Protein AF-A0A8D8SVA6-F1 (afdb_monomer_lite)

pLDDT: mean 70.05, std 22.86, range [4.13, 93.88]

Secondary structure (DSSP, 8-state):
--------SS-EEEEE-SEEEESSS-EEEEEEEEEEESSS-EEEEEEEEEEE-SS-EEESSEEEEEE-SS-EEESSEEEEEESSS-EEESSEEEEEE-SS-EEES-EEEEEE-SS-EEES-EEEEEESSS-EEES-EEEEEESSS-EEES-EEEEESSS----------SSS---S----S-SS-SS-S------S--

Radius of gyration: 21.92 Å; chains: 1; bounding box: 54×27×82 Å

Structure (mmCIF, N/CA/C/O backbone):
data_AF-A0A8D8SVA6-F1
#
_entry.id   AF-A0A8D8SVA6-F1
#
loop_
_atom_site.group_PDB
_atom_site.id
_atom_site.type_symbol
_atom_site.label_atom_id
_atom_site.label_alt_id
_atom_site.label_comp_id
_atom_site.label_asym_id
_atom_site.label_entity_id
_atom_site.label_seq_id
_atom_site.pdbx_PDB_ins_code
_atom_site.Cartn_x
_atom_site.Cartn_y
_atom_site.Cartn_z
_atom_site.occupancy
_atom_site.B_iso_or_equiv
_atom_site.auth_seq_id
_atom_site.auth_comp_id
_atom_site.auth_asym_id
_atom_site.auth_atom_id
_atom_site.pdbx_PDB_model_num
ATOM 1 N N . THR A 1 1 ? -1.094 -0.696 37.484 1.00 13.20 1 THR A N 1
ATOM 2 C CA . THR A 1 1 ? -2.027 -0.909 36.358 1.00 13.20 1 THR A CA 1
ATOM 3 C C . THR A 1 1 ? -1.579 -2.155 35.609 1.00 13.20 1 THR A C 1
ATOM 5 O O . THR A 1 1 ? -0.445 -2.199 35.165 1.00 13.20 1 THR A O 1
ATOM 8 N N . THR A 1 2 ? -2.376 -3.219 35.497 1.00 12.17 2 THR A N 1
ATOM 9 C CA . THR A 1 2 ? -3.741 -3.431 36.023 1.00 12.17 2 THR A CA 1
ATOM 10 C C . THR A 1 2 ? -4.446 -4.558 35.252 1.00 12.17 2 THR A C 1
ATOM 12 O O . THR A 1 2 ? -3.791 -5.503 34.823 1.00 12.17 2 THR A O 1
ATOM 15 N N . HIS A 1 3 ? -5.773 -4.484 35.107 1.00 33.44 3 HIS A N 1
ATOM 16 C CA . HIS A 1 3 ? -6.610 -5.582 34.597 1.00 33.44 3 HIS A CA 1
ATOM 17 C C . HIS A 1 3 ? -6.177 -6.081 33.191 1.00 33.44 3 HIS A C 1
ATOM 19 O O . HIS A 1 3 ? -6.166 -5.277 32.256 1.00 33.44 3 HIS A O 1
ATOM 25 N N . PRO A 1 4 ? -5.816 -7.373 33.011 1.00 37.88 4 PRO A N 1
ATOM 26 C CA . PRO A 1 4 ? -5.117 -7.832 31.801 1.00 37.88 4 PRO A CA 1
ATOM 27 C C . PRO A 1 4 ? -6.030 -8.287 30.649 1.00 37.88 4 PRO A C 1
ATOM 29 O O . PRO A 1 4 ? -5.615 -8.201 29.498 1.00 37.88 4 PRO A O 1
ATOM 32 N N . GLN A 1 5 ? -7.240 -8.780 30.955 1.00 36.41 5 GLN A N 1
ATOM 33 C CA . GLN A 1 5 ? -8.329 -9.165 30.035 1.00 36.41 5 GLN A CA 1
ATOM 34 C C . GLN A 1 5 ? -7.921 -9.764 28.667 1.00 36.41 5 GLN A C 1
ATOM 36 O O . GLN A 1 5 ? -7.686 -9.049 27.689 1.00 36.41 5 GLN A O 1
ATOM 41 N N . LEU A 1 6 ? -7.990 -11.099 28.552 1.00 39.19 6 LEU A N 1
ATOM 42 C CA . LEU A 1 6 ? -7.745 -11.887 27.327 1.00 39.19 6 LEU A CA 1
ATOM 43 C C . LEU A 1 6 ? -8.838 -11.724 26.241 1.00 39.19 6 LEU A C 1
ATOM 45 O O . LEU A 1 6 ? -9.365 -12.685 25.693 1.00 39.19 6 LEU A O 1
ATOM 49 N N . HIS A 1 7 ? -9.160 -10.484 25.873 1.00 43.62 7 HIS A N 1
ATOM 50 C CA . HIS A 1 7 ? -10.108 -10.135 24.810 1.00 43.62 7 HIS A CA 1
ATOM 51 C C . HIS A 1 7 ? -9.391 -10.150 23.446 1.00 43.62 7 HIS A C 1
ATOM 53 O O . HIS A 1 7 ? -9.196 -9.105 22.807 1.00 43.62 7 HIS A O 1
ATOM 59 N N . SER A 1 8 ? -8.924 -11.335 23.042 1.00 49.16 8 SER A N 1
ATOM 60 C CA . SER A 1 8 ? -8.090 -11.569 21.852 1.00 49.16 8 SER A CA 1
ATOM 61 C C . SER A 1 8 ? -8.880 -11.851 20.567 1.00 49.16 8 SER A C 1
ATOM 63 O O . SER A 1 8 ? -8.345 -11.621 19.483 1.00 49.16 8 SER A O 1
ATOM 65 N N . GLN A 1 9 ? -10.143 -12.277 20.676 1.00 49.31 9 GLN A N 1
ATOM 66 C CA . GLN A 1 9 ? -11.008 -12.623 19.542 1.00 49.31 9 GLN A CA 1
ATOM 67 C C . GLN A 1 9 ? -12.060 -11.533 19.290 1.00 49.31 9 GLN A C 1
ATOM 69 O O . GLN A 1 9 ? -13.109 -11.500 19.924 1.00 49.31 9 GLN A O 1
ATOM 74 N N . GLY A 1 10 ? -11.768 -10.606 18.373 1.00 65.69 10 GLY A N 1
ATOM 75 C CA . GLY A 1 10 ? -12.727 -9.582 17.948 1.00 65.69 10 GLY A CA 1
ATOM 76 C C . GLY A 1 10 ? -12.100 -8.418 17.179 1.00 65.69 10 GLY A C 1
ATOM 77 O O . GLY A 1 10 ? -10.965 -8.012 17.442 1.00 65.69 10 GLY A O 1
ATOM 78 N N . THR A 1 11 ? -12.856 -7.855 16.234 1.00 80.75 11 THR A N 1
ATOM 79 C CA . THR A 1 11 ? -12.465 -6.642 15.501 1.00 80.75 11 THR A CA 1
ATOM 80 C C . THR A 1 11 ? -12.701 -5.409 16.367 1.00 80.75 11 THR A C 1
ATOM 82 O O . THR A 1 11 ? -13.828 -5.160 16.784 1.00 80.75 11 THR A O 1
ATOM 85 N N . ARG A 1 12 ? -11.661 -4.599 16.608 1.00 84.94 12 ARG A N 1
ATOM 86 C CA . ARG A 1 12 ? -11.805 -3.312 17.321 1.00 84.94 12 ARG A CA 1
ATOM 87 C C . ARG A 1 12 ? -11.773 -2.134 16.345 1.00 84.94 12 ARG A C 1
ATOM 89 O O . ARG A 1 12 ? -10.861 -2.042 15.519 1.00 84.94 12 ARG A O 1
ATOM 96 N N . VAL A 1 13 ? -12.752 -1.238 16.450 1.00 87.44 13 VAL A N 1
ATOM 97 C CA . VAL A 1 13 ? -12.910 -0.047 15.597 1.00 87.44 13 VAL A CA 1
ATOM 98 C C . VAL A 1 13 ? -12.603 1.212 16.408 1.00 87.44 13 VAL A C 1
ATOM 100 O O . VAL A 1 13 ? -13.033 1.331 17.552 1.00 87.44 13 VAL A O 1
ATOM 103 N N . TYR A 1 14 ? -11.859 2.152 15.822 1.00 87.69 14 TYR A N 1
ATOM 104 C CA . TYR A 1 14 ? -11.389 3.361 16.497 1.00 87.69 14 TYR A CA 1
ATOM 105 C C . TYR A 1 14 ? -11.524 4.613 15.615 1.00 87.69 14 TYR A C 1
ATOM 107 O O . TYR A 1 14 ? -10.877 4.732 14.572 1.00 87.69 14 TYR A O 1
ATOM 115 N N . THR A 1 15 ? -12.307 5.599 16.056 1.00 87.75 15 THR A N 1
ATOM 116 C CA . THR A 1 15 ? -12.537 6.836 15.286 1.00 87.75 15 THR A CA 1
ATOM 117 C C . THR A 1 15 ? -11.319 7.768 15.288 1.00 87.75 15 THR A C 1
ATOM 119 O O . THR A 1 15 ? -10.914 8.260 14.232 1.00 87.75 15 THR A O 1
ATOM 122 N N . ARG A 1 16 ? -10.709 8.006 16.457 1.00 88.56 16 ARG A N 1
ATOM 123 C CA . ARG A 1 16 ? -9.569 8.923 16.628 1.00 88.56 16 ARG A CA 1
ATOM 124 C C . ARG A 1 16 ? -8.664 8.454 17.770 1.00 88.56 16 ARG A C 1
ATOM 126 O O . ARG A 1 16 ? -9.112 8.399 18.908 1.00 88.56 16 ARG A O 1
ATOM 133 N N . LEU A 1 17 ? -7.396 8.167 17.484 1.00 84.50 17 LEU A N 1
ATOM 134 C CA . LEU A 1 17 ? -6.336 7.992 18.490 1.00 84.50 17 LEU A CA 1
ATOM 135 C C . LEU A 1 17 ? -5.085 8.786 18.083 1.00 84.50 17 LEU A C 1
ATOM 137 O O . LEU A 1 17 ? -4.914 9.126 16.913 1.00 84.50 17 LEU A O 1
ATOM 141 N N . THR A 1 18 ? -4.178 9.035 19.029 1.00 86.06 18 THR A N 1
ATOM 142 C CA . THR A 1 18 ? -2.842 9.587 18.728 1.00 86.06 18 THR A CA 1
ATOM 143 C C . THR A 1 18 ? -1.813 8.466 18.561 1.00 86.06 18 THR A C 1
ATOM 145 O O . THR A 1 18 ? -1.106 8.429 17.558 1.00 86.06 18 THR A O 1
ATOM 148 N N . HIS A 1 19 ? -1.780 7.504 19.487 1.00 83.50 19 HIS A N 1
ATOM 149 C CA . HIS A 1 19 ? -0.829 6.386 19.508 1.00 83.50 19 HIS A CA 1
ATOM 150 C C . HIS A 1 19 ? -1.569 5.052 19.661 1.00 83.50 19 HIS A C 1
ATOM 152 O O . HIS A 1 19 ? -2.583 4.995 20.351 1.00 83.50 19 HIS A O 1
ATOM 158 N N . SER A 1 20 ? -1.071 3.970 19.057 1.00 82.19 20 SER A N 1
ATOM 159 C CA . SER A 1 20 ? -1.605 2.622 19.296 1.00 82.19 20 SER A CA 1
ATOM 160 C C . SER A 1 20 ? -0.510 1.553 19.252 1.00 82.19 20 SER A C 1
ATOM 162 O O . SER A 1 20 ? 0.231 1.446 18.272 1.00 82.19 20 SER A O 1
ATOM 164 N N . TYR A 1 21 ? -0.459 0.741 20.311 1.00 82.75 21 TYR A N 1
ATOM 165 C CA . TYR A 1 21 ? 0.489 -0.354 20.522 1.00 82.75 21 TYR A CA 1
ATOM 166 C C . TYR A 1 21 ? -0.294 -1.658 20.704 1.00 82.75 21 TYR A C 1
ATOM 168 O O . TYR A 1 21 ? -1.156 -1.740 21.575 1.00 82.75 21 TYR A O 1
ATOM 176 N N . HIS A 1 22 ? -0.035 -2.671 19.871 1.00 70.00 22 HIS A N 1
ATOM 177 C CA . HIS A 1 22 ? -0.731 -3.967 19.939 1.00 70.00 22 HIS A CA 1
ATOM 178 C C . HIS A 1 22 ? 0.078 -5.079 19.268 1.00 70.00 22 HIS A C 1
ATOM 180 O O . HIS A 1 22 ? 0.553 -4.898 18.146 1.00 70.00 22 HIS A O 1
ATOM 186 N N . SER A 1 23 ? 0.121 -6.256 19.894 1.00 64.38 23 SER A N 1
ATOM 187 C CA . SER A 1 23 ? 0.714 -7.471 19.329 1.00 64.38 23 SER A CA 1
ATOM 188 C C . SER A 1 23 ? -0.151 -8.086 18.218 1.00 64.38 23 SER A C 1
ATOM 190 O O . SER A 1 23 ? 0.269 -8.111 17.066 1.00 64.38 23 SER A O 1
ATOM 192 N N . GLN A 1 24 ? -1.369 -8.531 18.548 1.00 72.62 24 GLN A N 1
ATOM 193 C CA . GLN A 1 24 ? -2.218 -9.395 17.709 1.00 72.62 24 GLN A CA 1
ATOM 194 C C . GLN A 1 24 ? -3.639 -8.847 17.477 1.00 72.62 24 GLN A C 1
ATOM 196 O O . GLN A 1 24 ? -4.087 -7.953 18.199 1.00 72.62 24 GLN A O 1
ATOM 201 N N . GLY A 1 25 ? -4.360 -9.398 16.491 1.00 78.69 25 GLY A N 1
ATOM 202 C CA . GLY A 1 25 ? -5.806 -9.195 16.262 1.00 78.69 25 GLY A CA 1
ATOM 203 C C . GLY A 1 25 ? -6.200 -8.122 15.230 1.00 78.69 25 GLY A C 1
ATOM 204 O O . GLY A 1 25 ? -5.398 -7.252 14.875 1.00 78.69 25 GLY A O 1
ATOM 205 N N . THR A 1 26 ? -7.454 -8.179 14.768 1.00 87.38 26 THR A N 1
ATOM 206 C CA . THR A 1 26 ? -8.008 -7.351 13.674 1.00 87.38 26 THR A CA 1
ATOM 207 C C . THR A 1 26 ? -8.471 -5.970 14.146 1.00 87.38 26 THR A C 1
ATOM 209 O O . THR A 1 26 ? -9.165 -5.863 15.159 1.00 87.38 26 THR A O 1
ATOM 212 N N . ARG A 1 27 ? -8.097 -4.886 13.442 1.00 87.38 27 ARG A N 1
ATOM 213 C CA . ARG A 1 27 ? -8.484 -3.504 13.821 1.00 87.38 27 ARG A CA 1
ATOM 214 C C . ARG A 1 27 ? -8.738 -2.560 12.649 1.00 87.38 27 ARG A C 1
ATOM 216 O O . ARG A 1 27 ? -8.079 -2.656 11.614 1.00 87.38 27 ARG A O 1
ATOM 223 N N . VAL A 1 28 ? -9.626 -1.592 12.868 1.00 89.19 28 VAL A N 1
ATOM 224 C CA . VAL A 1 28 ? -9.967 -0.513 11.927 1.00 89.19 28 VAL A CA 1
ATOM 225 C C . VAL A 1 28 ? -9.769 0.844 12.607 1.00 89.19 28 VAL A C 1
ATOM 227 O O . VAL A 1 28 ? -10.246 1.044 13.723 1.00 89.19 28 VAL A O 1
ATOM 230 N N . TYR A 1 29 ? -9.092 1.783 11.943 1.00 89.44 29 TYR A N 1
ATOM 231 C CA . TYR A 1 29 ? -8.848 3.137 12.456 1.00 89.44 29 TYR A CA 1
ATOM 232 C C . TYR A 1 29 ? -9.222 4.211 11.425 1.00 89.44 29 TYR A C 1
ATOM 234 O O . TYR A 1 29 ? -8.650 4.261 10.331 1.00 89.44 29 TYR A O 1
ATOM 242 N N . THR A 1 30 ? -10.112 5.138 11.784 1.00 89.75 30 THR A N 1
ATOM 243 C CA . THR A 1 30 ? -10.491 6.255 10.897 1.00 89.75 30 THR A CA 1
ATOM 244 C C . THR A 1 30 ? -9.423 7.354 10.887 1.00 89.75 30 THR A C 1
ATOM 246 O O . THR A 1 30 ? -9.032 7.832 9.817 1.00 89.75 30 THR A O 1
ATOM 249 N N . ARG A 1 31 ? -8.884 7.723 12.057 1.00 87.06 31 ARG A N 1
ATOM 250 C CA . ARG A 1 31 ? -7.699 8.584 12.190 1.00 87.06 31 ARG A CA 1
ATOM 251 C C . ARG A 1 31 ? -6.787 8.089 13.316 1.00 87.06 31 ARG A C 1
ATOM 253 O O . ARG A 1 31 ? -7.225 7.946 14.454 1.00 87.06 31 ARG A O 1
ATOM 260 N N . LEU A 1 32 ? -5.508 7.912 13.003 1.00 85.69 32 LEU A N 1
ATOM 261 C CA . LEU A 1 32 ? -4.438 7.653 13.968 1.00 85.69 32 LEU A CA 1
ATOM 262 C C . LEU A 1 32 ? -3.198 8.493 13.602 1.00 85.69 32 LEU A C 1
ATOM 264 O O . LEU A 1 32 ? -3.015 8.801 12.427 1.00 85.69 32 LEU A O 1
ATOM 268 N N . THR A 1 33 ? -2.343 8.875 14.556 1.00 85.88 33 THR A N 1
ATOM 269 C CA . THR A 1 33 ? -1.059 9.538 14.231 1.00 85.88 33 THR A CA 1
ATOM 270 C C . THR A 1 33 ? 0.061 8.506 14.098 1.00 85.88 33 THR A C 1
ATOM 272 O O . THR A 1 33 ? 0.665 8.391 13.032 1.00 85.88 33 THR A O 1
ATOM 275 N N . HIS A 1 34 ? 0.276 7.699 15.139 1.00 83.94 34 HIS A N 1
ATOM 276 C CA . HIS A 1 34 ? 1.374 6.736 15.256 1.00 83.94 34 HIS A CA 1
ATOM 277 C C . HIS A 1 34 ? 0.870 5.317 15.540 1.00 83.94 34 HIS A C 1
ATOM 279 O O . HIS A 1 34 ? -0.048 5.121 16.339 1.00 83.94 34 HIS A O 1
ATOM 285 N N . SER A 1 35 ? 1.511 4.309 14.946 1.00 83.81 35 SER A N 1
ATOM 286 C CA . SER A 1 35 ? 1.162 2.900 15.164 1.00 83.81 35 SER A CA 1
ATOM 287 C C . SER A 1 35 ? 2.384 1.983 15.220 1.00 83.81 35 SER A C 1
ATOM 289 O O . SER A 1 35 ? 3.239 2.012 14.332 1.00 83.81 35 SER A O 1
ATOM 291 N N . TYR A 1 36 ? 2.419 1.128 16.243 1.00 83.62 36 TYR A N 1
ATOM 292 C CA . TYR A 1 36 ? 3.501 0.182 16.515 1.00 83.62 36 TYR A CA 1
ATOM 293 C C . TYR A 1 36 ? 2.904 -1.205 16.767 1.00 83.62 36 TYR A C 1
ATOM 295 O O . TYR A 1 36 ? 2.224 -1.445 17.770 1.00 83.62 36 TYR A O 1
ATOM 303 N N . HIS A 1 37 ? 3.094 -2.121 15.816 1.00 74.94 37 HIS A N 1
ATOM 304 C CA . HIS A 1 37 ? 2.382 -3.402 15.802 1.00 74.94 37 HIS A CA 1
ATOM 305 C C . HIS A 1 37 ? 3.218 -4.527 15.200 1.00 74.94 37 HIS A C 1
ATOM 307 O O . HIS A 1 37 ? 3.722 -4.381 14.085 1.00 74.94 37 HIS A O 1
ATOM 313 N N . SER A 1 38 ? 3.279 -5.680 15.868 1.00 63.97 38 SER A N 1
ATOM 314 C CA . SER A 1 38 ? 3.976 -6.850 15.330 1.00 63.97 38 SER A CA 1
ATOM 315 C C . SER A 1 38 ? 3.140 -7.599 14.288 1.00 63.97 38 SER A C 1
ATOM 317 O O . SER A 1 38 ? 3.566 -7.688 13.142 1.00 63.97 38 SER A O 1
ATOM 319 N N . GLN A 1 39 ? 1.945 -8.086 14.638 1.00 74.12 39 GLN A N 1
ATOM 320 C CA . GLN A 1 39 ? 1.201 -9.087 13.853 1.00 74.12 39 GLN A CA 1
ATOM 321 C C . GLN A 1 39 ? -0.288 -8.744 13.653 1.00 74.12 39 GLN A C 1
ATOM 323 O O . GLN A 1 39 ? -0.834 -7.877 14.336 1.00 74.12 39 GLN A O 1
ATOM 328 N N . GLY A 1 40 ? -0.961 -9.405 12.703 1.00 80.94 40 GLY A N 1
ATOM 329 C CA . GLY A 1 40 ? -2.419 -9.316 12.480 1.00 80.94 40 GLY A CA 1
ATOM 330 C C . GLY A 1 40 ? -2.914 -8.231 11.503 1.00 80.94 40 GLY A C 1
ATOM 331 O O . GLY A 1 40 ? -2.179 -7.313 11.126 1.00 80.94 40 GLY A O 1
ATOM 332 N N . THR A 1 41 ? -4.184 -8.346 11.099 1.00 87.75 41 THR A N 1
ATOM 333 C CA . THR A 1 41 ? -4.819 -7.570 10.012 1.00 87.75 41 THR A CA 1
ATOM 334 C C . THR A 1 41 ? -5.270 -6.172 10.445 1.00 87.75 41 THR A C 1
ATOM 336 O O . THR A 1 41 ? -5.939 -6.033 11.469 1.00 87.75 41 THR A O 1
ATOM 339 N N . ARG A 1 42 ? -4.945 -5.110 9.688 1.00 88.31 42 ARG A N 1
ATOM 340 C CA . ARG A 1 42 ? -5.382 -3.733 10.031 1.00 88.31 42 ARG A CA 1
ATOM 341 C C . ARG A 1 42 ? -5.775 -2.865 8.837 1.00 88.31 42 ARG A C 1
ATOM 343 O O . ARG A 1 42 ? -5.127 -2.911 7.792 1.00 88.31 42 ARG A O 1
ATOM 350 N N . VAL A 1 43 ? -6.790 -2.026 9.038 1.00 90.56 43 VAL A N 1
ATOM 351 C CA . VAL A 1 43 ? -7.298 -1.048 8.063 1.00 90.56 43 VAL A CA 1
ATOM 352 C C . VAL A 1 43 ? -7.184 0.368 8.632 1.00 90.56 43 VAL A C 1
ATOM 354 O O . VAL A 1 43 ? -7.572 0.611 9.775 1.00 90.56 43 VAL A O 1
ATOM 357 N N . TYR A 1 44 ? -6.677 1.308 7.832 1.00 91.50 44 TYR A N 1
ATOM 358 C CA . TYR A 1 44 ? -6.501 2.712 8.213 1.00 91.50 44 TYR A CA 1
ATOM 359 C C . TYR A 1 44 ? -7.042 3.664 7.139 1.00 91.50 44 TYR A C 1
ATOM 361 O O . TYR A 1 44 ? -6.568 3.666 5.998 1.00 91.50 44 TYR A O 1
ATOM 369 N N . THR A 1 45 ? -7.971 4.548 7.502 1.00 92.62 45 THR A N 1
ATOM 370 C CA . THR A 1 45 ? -8.459 5.595 6.584 1.00 92.62 45 THR A CA 1
ATOM 371 C C . THR A 1 45 ? -7.475 6.767 6.517 1.00 92.62 45 THR A C 1
ATOM 373 O O . THR A 1 45 ? -7.159 7.257 5.429 1.00 92.62 45 THR A O 1
ATOM 376 N N . ARG A 1 46 ? -6.928 7.194 7.664 1.00 90.31 46 ARG A N 1
ATOM 377 C CA . ARG A 1 46 ? -5.821 8.160 7.753 1.00 90.31 46 ARG A CA 1
ATOM 378 C C . ARG A 1 46 ? -4.840 7.770 8.855 1.00 90.31 46 ARG A C 1
ATOM 380 O O . ARG A 1 46 ? -5.247 7.573 10.000 1.00 90.31 46 ARG A O 1
ATOM 387 N N . LEU A 1 47 ? -3.557 7.732 8.512 1.00 89.94 47 LEU A N 1
ATOM 388 C CA . LEU A 1 47 ? -2.451 7.518 9.442 1.00 89.94 47 LEU A CA 1
ATOM 389 C C . LEU A 1 47 ? -1.261 8.423 9.078 1.00 89.94 47 LEU A C 1
ATOM 391 O O . LEU A 1 47 ? -1.052 8.693 7.898 1.00 89.94 47 LEU A O 1
ATOM 395 N N . THR A 1 48 ? -0.470 8.890 10.047 1.00 89.00 48 THR A N 1
ATOM 396 C CA . THR A 1 48 ? 0.737 9.692 9.752 1.00 89.00 48 THR A CA 1
ATOM 397 C C . THR A 1 48 ? 1.974 8.802 9.628 1.00 89.00 48 THR A C 1
ATOM 399 O O . THR A 1 48 ? 2.676 8.848 8.612 1.00 89.00 48 THR A O 1
ATOM 402 N N . HIS A 1 49 ? 2.221 7.945 10.623 1.00 86.81 49 HIS A N 1
ATOM 403 C CA . HIS A 1 49 ? 3.416 7.101 10.723 1.00 86.81 49 HIS A CA 1
ATOM 404 C C . HIS A 1 49 ? 3.079 5.663 11.152 1.00 86.81 49 HIS A C 1
ATOM 406 O O . HIS A 1 49 ? 2.196 5.420 11.981 1.00 86.81 49 HIS A O 1
ATOM 412 N N . SER A 1 50 ? 3.813 4.691 10.606 1.00 85.56 50 SER A N 1
ATOM 413 C CA . SER A 1 50 ? 3.590 3.265 10.872 1.00 85.56 50 SER A CA 1
ATOM 414 C C . SER A 1 50 ? 4.890 2.461 10.944 1.00 85.56 50 SER A C 1
ATOM 416 O O . SER A 1 50 ? 5.706 2.496 10.021 1.00 85.56 50 SER A O 1
ATOM 418 N N . TYR A 1 51 ? 5.044 1.703 12.030 1.00 84.69 51 TYR A N 1
ATOM 419 C CA . TYR A 1 51 ? 6.215 0.880 12.336 1.00 84.69 51 TYR A CA 1
ATOM 420 C C . TYR A 1 51 ? 5.763 -0.550 12.641 1.00 84.69 51 TYR A C 1
ATOM 422 O O . TYR A 1 51 ? 5.144 -0.819 13.677 1.00 84.69 51 TYR A O 1
ATOM 430 N N . HIS A 1 52 ? 5.990 -1.476 11.705 1.00 75.38 52 HIS A N 1
ATOM 431 C CA . HIS A 1 52 ? 5.395 -2.817 11.766 1.00 75.38 52 HIS A CA 1
ATOM 432 C C . HIS A 1 52 ? 6.309 -3.911 11.226 1.00 75.38 52 HIS A C 1
ATOM 434 O O . HIS A 1 52 ? 6.843 -3.768 10.127 1.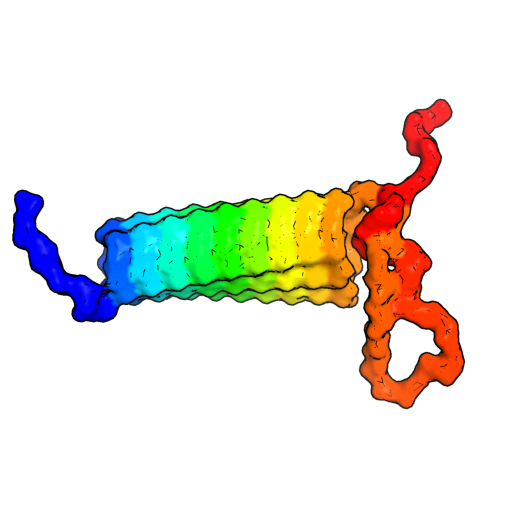00 75.38 52 HIS A O 1
ATOM 440 N N . SER A 1 53 ? 6.386 -5.053 11.913 1.00 64.50 53 SER A N 1
ATOM 441 C CA . SER A 1 53 ? 7.115 -6.209 11.388 1.00 64.50 53 SER A CA 1
ATOM 442 C C . SER A 1 53 ? 6.294 -6.993 10.358 1.00 64.50 53 SER A C 1
ATOM 444 O O . SER A 1 53 ? 6.677 -7.032 9.195 1.00 64.50 53 SER A O 1
ATOM 446 N N . GLN A 1 54 ? 5.148 -7.567 10.736 1.00 76.31 54 GLN A N 1
ATOM 447 C CA . GLN A 1 54 ? 4.481 -8.644 9.984 1.00 76.31 54 GLN A CA 1
ATOM 448 C C . GLN A 1 54 ? 2.965 -8.436 9.791 1.00 76.31 54 GLN A C 1
ATOM 450 O O . GLN A 1 54 ? 2.351 -7.606 10.462 1.00 76.31 54 GLN A O 1
ATOM 455 N N . GLY A 1 55 ? 2.343 -9.174 8.863 1.00 82.31 55 GLY A N 1
ATOM 456 C CA . GLY A 1 55 ? 0.879 -9.237 8.672 1.00 82.31 55 GLY A CA 1
ATOM 457 C C . GLY A 1 55 ? 0.245 -8.230 7.690 1.00 82.31 55 GLY A C 1
ATOM 458 O O . GLY A 1 55 ? 0.862 -7.240 7.284 1.00 82.31 55 GLY A O 1
ATOM 459 N N . THR A 1 56 ? -1.013 -8.494 7.315 1.00 88.38 56 THR A N 1
ATOM 460 C CA . THR A 1 56 ? -1.754 -7.822 6.226 1.00 88.38 56 THR A CA 1
ATOM 461 C C . THR A 1 56 ? -2.288 -6.438 6.604 1.00 88.38 56 THR A C 1
ATOM 463 O O . THR A 1 56 ? -2.927 -6.288 7.646 1.00 88.38 56 THR A O 1
ATOM 466 N N . ARG A 1 57 ? -2.069 -5.400 5.776 1.00 89.25 57 ARG A N 1
ATOM 467 C CA . ARG A 1 57 ? -2.588 -4.040 6.062 1.00 89.25 57 ARG A CA 1
ATOM 468 C C . ARG A 1 57 ? -3.086 -3.265 4.844 1.00 89.25 57 ARG A C 1
ATOM 470 O O . ARG A 1 57 ? -2.493 -3.344 3.771 1.00 89.25 57 ARG A O 1
ATOM 477 N N . VAL A 1 58 ? -4.129 -2.463 5.054 1.00 91.62 58 VAL A N 1
ATOM 478 C CA . VAL A 1 58 ? -4.749 -1.586 4.047 1.00 91.62 58 VAL A CA 1
ATOM 479 C C . VAL A 1 58 ? -4.742 -0.140 4.545 1.00 91.62 58 VAL A C 1
ATOM 481 O O . VAL A 1 58 ? -5.177 0.133 5.664 1.00 91.62 58 VAL A O 1
ATOM 484 N N . TYR A 1 59 ? -4.280 0.794 3.713 1.00 92.81 59 TYR A N 1
ATOM 485 C CA . TYR A 1 59 ? -4.212 2.221 4.037 1.00 92.81 59 TYR A CA 1
ATOM 486 C C . TYR A 1 59 ? -4.815 3.077 2.916 1.00 92.81 59 TYR A C 1
ATOM 488 O O . TYR A 1 59 ? -4.326 3.070 1.786 1.00 92.81 59 TYR A O 1
ATOM 496 N N . THR A 1 60 ? -5.826 3.888 3.232 1.00 93.88 60 THR A N 1
ATOM 497 C CA . THR A 1 60 ? -6.383 4.852 2.263 1.00 93.88 60 THR A CA 1
ATOM 498 C C . THR A 1 60 ? -5.470 6.074 2.118 1.00 93.88 60 THR A C 1
ATOM 500 O O . THR A 1 60 ? -5.210 6.541 1.007 1.00 93.88 60 THR A O 1
ATOM 503 N N . ARG A 1 61 ? -4.942 6.590 3.236 1.00 91.38 61 ARG A N 1
ATOM 504 C CA . ARG A 1 61 ? -3.910 7.637 3.264 1.00 91.38 61 ARG A CA 1
ATOM 505 C C . ARG A 1 61 ? -2.905 7.371 4.378 1.00 91.38 61 ARG A C 1
ATOM 507 O O . ARG A 1 61 ? -3.300 7.223 5.535 1.00 91.38 61 ARG A O 1
ATOM 514 N N . LEU A 1 62 ? -1.626 7.383 4.025 1.00 91.06 62 LEU A N 1
ATOM 515 C CA . LEU A 1 62 ? -0.506 7.317 4.959 1.00 91.06 62 LEU A CA 1
ATOM 516 C C . LEU A 1 62 ? 0.606 8.286 4.532 1.00 91.06 62 LEU A C 1
ATOM 518 O O . LEU A 1 62 ? 0.812 8.473 3.337 1.00 91.06 62 LEU A O 1
ATOM 522 N N . THR A 1 63 ? 1.334 8.890 5.472 1.00 89.94 63 THR A N 1
ATOM 523 C CA . THR A 1 63 ? 2.474 9.760 5.131 1.00 89.94 63 THR A CA 1
ATOM 524 C C . THR A 1 63 ? 3.787 8.968 5.067 1.00 89.94 63 THR A C 1
ATOM 526 O O . THR A 1 63 ? 4.418 8.945 4.011 1.00 89.94 63 THR A O 1
ATOM 529 N N . HIS A 1 64 ? 4.168 8.254 6.139 1.00 87.19 64 HIS A N 1
ATOM 530 C CA . HIS A 1 64 ? 5.413 7.462 6.206 1.00 87.19 64 HIS A CA 1
ATOM 531 C C . HIS A 1 64 ? 5.179 6.021 6.685 1.00 87.19 64 HIS A C 1
ATOM 533 O O . HIS A 1 64 ? 4.375 5.762 7.586 1.00 87.19 64 HIS A O 1
ATOM 539 N N . SER A 1 65 ? 5.929 5.074 6.115 1.00 86.19 65 SER A N 1
ATOM 540 C CA . SER A 1 65 ? 5.847 3.649 6.462 1.00 86.19 65 SER A CA 1
ATOM 541 C C . SER A 1 65 ? 7.218 2.976 6.565 1.00 86.19 65 SER A C 1
ATOM 543 O O . SER A 1 65 ? 8.010 3.015 5.622 1.00 86.19 65 SER A O 1
ATOM 545 N N . TYR A 1 66 ? 7.456 2.306 7.693 1.00 84.94 66 TYR A N 1
ATOM 546 C CA . TYR A 1 66 ? 8.678 1.560 7.999 1.00 84.94 66 TYR A CA 1
ATOM 547 C C . TYR A 1 66 ? 8.304 0.122 8.358 1.00 84.94 66 TYR A C 1
ATOM 549 O O . TYR A 1 66 ? 7.697 -0.141 9.403 1.00 84.94 66 TYR A O 1
ATOM 557 N N . HIS A 1 67 ? 8.587 -0.818 7.454 1.00 77.00 67 HIS A N 1
ATOM 558 C CA . HIS A 1 67 ? 8.086 -2.190 7.574 1.00 77.00 67 HIS A CA 1
ATOM 559 C C . HIS A 1 67 ? 9.076 -3.237 7.080 1.00 77.00 67 HIS A C 1
ATOM 561 O O . HIS A 1 67 ? 9.585 -3.104 5.968 1.00 77.00 67 HIS A O 1
ATOM 567 N N . SER A 1 68 ? 9.248 -4.336 7.817 1.00 66.00 68 SER A N 1
ATOM 568 C CA . SER A 1 68 ? 10.034 -5.463 7.310 1.00 66.00 68 SER A CA 1
ATOM 569 C C . SER A 1 68 ? 9.234 -6.320 6.321 1.00 66.00 68 SER A C 1
ATOM 571 O O . SER A 1 68 ? 9.539 -6.306 5.134 1.00 66.00 68 SER A O 1
ATOM 573 N N . GLN A 1 69 ? 8.177 -7.004 6.764 1.00 76.25 69 GLN A N 1
ATOM 574 C CA . GLN A 1 69 ? 7.596 -8.170 6.077 1.00 76.25 69 GLN A CA 1
ATOM 575 C C . GLN A 1 69 ? 6.064 -8.113 5.901 1.00 76.25 69 GLN A C 1
ATOM 577 O O . GLN A 1 69 ? 5.379 -7.349 6.582 1.00 76.25 69 GLN A O 1
ATOM 582 N N . GLY A 1 70 ? 5.505 -8.914 4.985 1.00 82.38 70 GLY A N 1
ATOM 583 C CA . GLY A 1 70 ? 4.051 -9.123 4.813 1.00 82.38 70 GLY A CA 1
ATOM 584 C C . GLY A 1 70 ? 3.306 -8.197 3.827 1.00 82.38 70 GLY A C 1
ATOM 585 O O . GLY A 1 70 ? 3.812 -7.152 3.407 1.00 82.38 70 GLY A O 1
ATOM 586 N N . THR A 1 71 ? 2.080 -8.593 3.466 1.00 88.44 71 THR A N 1
ATOM 587 C CA . THR A 1 71 ? 1.267 -8.018 2.372 1.00 88.44 71 THR A CA 1
ATOM 588 C C . THR A 1 71 ? 0.637 -6.664 2.710 1.00 88.44 71 THR A C 1
ATOM 590 O O . THR A 1 71 ? 0.006 -6.521 3.759 1.00 88.44 71 THR A O 1
ATOM 593 N N . ARG A 1 72 ? 0.760 -5.649 1.837 1.00 89.44 72 ARG A N 1
ATOM 594 C CA . ARG A 1 72 ? 0.158 -4.316 2.082 1.00 89.44 72 ARG A CA 1
ATOM 595 C C . ARG A 1 72 ? -0.419 -3.631 0.844 1.00 89.44 72 ARG A C 1
ATOM 597 O O . ARG A 1 72 ? 0.169 -3.694 -0.233 1.00 89.44 72 ARG A O 1
ATOM 604 N N . VAL A 1 73 ? -1.526 -2.914 1.038 1.00 91.81 73 VAL A N 1
ATOM 605 C CA . VAL A 1 73 ? -2.228 -2.132 0.007 1.00 91.81 73 VAL A CA 1
ATOM 606 C C . VAL A 1 73 ? -2.319 -0.666 0.435 1.00 91.81 73 VAL A C 1
ATOM 608 O O . VAL A 1 73 ? -2.732 -0.373 1.558 1.00 91.81 73 VAL A O 1
ATOM 611 N N . TYR A 1 74 ? -1.961 0.256 -0.460 1.00 92.88 74 TYR A N 1
ATOM 612 C CA . TYR A 1 74 ? -1.979 1.700 -0.211 1.00 92.88 74 TYR A CA 1
ATOM 613 C C . TYR A 1 74 ? -2.667 2.460 -1.351 1.00 92.88 74 TYR A C 1
ATOM 615 O O . TYR A 1 74 ? -2.181 2.462 -2.484 1.00 92.88 74 TYR A O 1
ATOM 623 N N . THR A 1 75 ? -3.747 3.189 -1.065 1.00 93.88 75 THR A N 1
ATOM 624 C CA . THR A 1 75 ? -4.367 4.074 -2.070 1.00 93.88 75 THR A CA 1
ATOM 625 C C . THR A 1 75 ? -3.538 5.345 -2.273 1.00 93.88 75 THR A C 1
ATOM 627 O O . THR A 1 75 ? -3.357 5.802 -3.404 1.00 93.88 75 THR A O 1
ATOM 630 N N . ARG A 1 76 ? -3.003 5.923 -1.189 1.00 91.31 76 ARG A N 1
ATOM 631 C CA . ARG A 1 76 ? -2.051 7.044 -1.227 1.00 91.31 76 ARG A CA 1
ATOM 632 C C . ARG A 1 76 ? -1.013 6.914 -0.118 1.00 91.31 76 ARG A C 1
ATOM 634 O O . ARG A 1 76 ? -1.378 6.777 1.051 1.00 91.31 76 ARG A O 1
ATOM 641 N N . LEU A 1 77 ? 0.256 7.026 -0.492 1.00 90.69 77 LEU A N 1
ATOM 642 C CA . LEU A 1 77 ? 1.395 7.066 0.420 1.00 90.69 77 LEU A CA 1
ATOM 643 C C . LEU A 1 77 ? 2.418 8.113 -0.045 1.00 90.69 77 LEU A C 1
ATOM 645 O O . LEU A 1 77 ? 2.581 8.297 -1.248 1.00 90.69 77 LEU A O 1
ATOM 649 N N . THR A 1 78 ? 3.108 8.792 0.874 1.00 89.81 78 THR A N 1
ATOM 650 C CA . THR A 1 78 ? 4.170 9.750 0.505 1.00 89.81 78 THR A CA 1
ATOM 651 C C . THR A 1 78 ? 5.546 9.080 0.484 1.00 89.81 78 THR A C 1
ATOM 653 O O . THR A 1 78 ? 6.202 9.088 -0.556 1.00 89.81 78 THR A O 1
ATOM 656 N N . HIS A 1 79 ? 5.960 8.449 1.590 1.00 86.88 79 HIS A N 1
ATOM 657 C CA . HIS A 1 79 ? 7.279 7.817 1.748 1.00 86.88 79 HIS A CA 1
ATOM 658 C C . HIS A 1 79 ? 7.187 6.380 2.274 1.00 86.88 79 HIS A C 1
ATOM 660 O O . HIS A 1 79 ? 6.363 6.053 3.137 1.00 86.88 79 HIS A O 1
ATOM 666 N N . SER A 1 80 ? 8.070 5.507 1.786 1.00 85.62 80 SER A N 1
ATOM 667 C CA . SER A 1 80 ? 8.069 4.091 2.161 1.00 85.62 80 SER A CA 1
ATOM 668 C C . SER A 1 80 ? 9.458 3.456 2.190 1.00 85.62 80 SER A C 1
ATOM 670 O O . SER A 1 80 ? 10.202 3.517 1.213 1.00 85.62 80 SER A O 1
ATOM 672 N N . TYR A 1 81 ? 9.763 2.804 3.312 1.00 84.44 81 TYR A N 1
ATOM 673 C CA . TYR A 1 81 ? 11.043 2.164 3.614 1.00 84.44 81 TYR A CA 1
ATOM 674 C C . TYR A 1 81 ? 10.791 0.711 4.017 1.00 84.44 81 TYR A C 1
ATOM 676 O O . TYR A 1 81 ? 10.196 0.437 5.069 1.00 84.44 81 TYR A O 1
ATOM 684 N N . HIS A 1 82 ? 11.155 -0.235 3.145 1.00 77.31 82 HIS A N 1
ATOM 685 C CA . HIS A 1 82 ? 10.734 -1.633 3.286 1.00 77.31 82 HIS A CA 1
ATOM 686 C C . HIS A 1 82 ? 11.798 -2.649 2.871 1.00 77.31 82 HIS A C 1
ATOM 688 O O . HIS A 1 82 ? 12.324 -2.567 1.763 1.00 77.31 82 HIS A O 1
ATOM 694 N N . SER A 1 83 ? 12.024 -3.686 3.684 1.00 66.62 83 SER A N 1
ATOM 695 C CA . SER A 1 83 ? 12.929 -4.771 3.287 1.00 66.62 83 SER A CA 1
ATOM 696 C C . SER A 1 83 ? 12.263 -5.799 2.365 1.00 66.62 83 SER A C 1
ATOM 698 O O . SER A 1 83 ? 12.814 -6.075 1.305 1.00 66.62 83 SER A O 1
ATOM 700 N N . GLN A 1 84 ? 11.091 -6.343 2.716 1.00 75.56 84 GLN A N 1
ATOM 701 C CA . GLN A 1 84 ? 10.581 -7.592 2.121 1.00 75.56 84 GLN A CA 1
ATOM 702 C C . GLN A 1 84 ? 9.053 -7.657 1.938 1.00 75.56 84 GLN A C 1
ATOM 704 O O . GLN A 1 84 ? 8.308 -6.923 2.589 1.00 75.56 84 GLN A O 1
ATOM 709 N N . GLY A 1 85 ? 8.563 -8.540 1.061 1.00 82.19 85 GLY A N 1
ATOM 710 C CA . GLY A 1 85 ? 7.134 -8.894 0.919 1.00 82.19 85 GLY A CA 1
ATOM 711 C C . GLY A 1 85 ? 6.290 -8.072 -0.077 1.00 82.19 85 GLY A C 1
ATOM 712 O O . GLY A 1 85 ? 6.689 -6.999 -0.537 1.00 82.19 85 GLY A O 1
ATOM 713 N N . THR A 1 86 ? 5.099 -8.589 -0.399 1.00 87.62 86 THR A N 1
ATOM 714 C CA . THR A 1 86 ? 4.227 -8.126 -1.500 1.00 87.62 86 THR A CA 1
ATOM 715 C C . THR A 1 86 ? 3.508 -6.805 -1.216 1.00 87.62 86 THR A C 1
ATOM 717 O O . THR A 1 86 ? 2.896 -6.648 -0.156 1.00 87.62 86 THR A O 1
ATOM 720 N N . ARG A 1 87 ? 3.533 -5.839 -2.150 1.00 89.25 87 ARG A N 1
ATOM 721 C CA . ARG A 1 87 ? 2.852 -4.536 -1.960 1.00 89.25 87 ARG A CA 1
ATOM 722 C C . ARG A 1 87 ? 2.185 -3.970 -3.212 1.00 89.25 87 ARG A C 1
ATOM 724 O O . ARG A 1 87 ? 2.738 -4.054 -4.304 1.00 89.25 87 ARG A O 1
ATOM 731 N N . VAL A 1 88 ? 1.032 -3.330 -3.019 1.00 91.06 88 VAL A N 1
ATOM 732 C CA . VAL A 1 88 ? 0.244 -2.665 -4.069 1.00 91.06 88 VAL A CA 1
ATOM 733 C C . VAL A 1 88 ? 0.033 -1.193 -3.713 1.00 91.06 88 VAL A C 1
ATOM 735 O O . VAL A 1 88 ? -0.396 -0.876 -2.602 1.00 91.06 88 VAL A O 1
ATOM 738 N N . TYR A 1 89 ? 0.307 -0.295 -4.659 1.00 92.25 89 TYR A N 1
ATOM 739 C CA . TYR A 1 89 ? 0.199 1.155 -4.489 1.00 92.25 89 TYR A CA 1
ATOM 740 C C . TYR A 1 89 ? -0.602 1.790 -5.634 1.00 92.25 89 TYR A C 1
ATOM 742 O O . TYR A 1 89 ? -0.188 1.743 -6.793 1.00 92.25 89 TYR A O 1
ATOM 750 N N . THR A 1 90 ? -1.715 2.466 -5.337 1.00 93.31 90 THR A N 1
ATOM 751 C CA . THR A 1 90 ? -2.423 3.262 -6.360 1.00 93.31 90 THR A CA 1
ATOM 752 C C . THR A 1 90 ? -1.674 4.565 -6.656 1.00 93.31 90 THR A C 1
ATOM 754 O O . THR A 1 90 ? -1.575 4.979 -7.811 1.00 93.31 90 THR A O 1
ATOM 757 N N . ARG A 1 91 ? -1.122 5.217 -5.623 1.00 90.06 91 ARG A N 1
ATOM 758 C CA . ARG A 1 91 ? -0.217 6.370 -5.746 1.00 90.06 91 ARG A CA 1
ATOM 759 C C . ARG A 1 91 ? 0.831 6.357 -4.639 1.00 90.06 91 ARG A C 1
ATOM 761 O O . ARG A 1 91 ? 0.476 6.264 -3.462 1.00 90.06 91 ARG A O 1
ATOM 768 N N . LEU A 1 92 ? 2.090 6.532 -5.023 1.00 89.81 92 LEU A N 1
ATOM 769 C CA . LEU A 1 92 ? 3.213 6.739 -4.115 1.00 89.81 92 LEU A CA 1
ATOM 770 C C . LEU A 1 92 ? 4.139 7.841 -4.649 1.00 89.81 92 LEU A C 1
ATOM 772 O O . LEU A 1 92 ? 4.333 7.931 -5.858 1.00 89.81 92 LEU A O 1
ATOM 776 N N . THR A 1 93 ? 4.721 8.662 -3.771 1.00 88.44 93 THR A N 1
ATOM 777 C CA . THR A 1 93 ? 5.741 9.645 -4.178 1.00 88.44 93 THR A CA 1
ATOM 778 C C . THR A 1 93 ? 7.146 9.036 -4.161 1.00 88.44 93 THR A C 1
ATOM 780 O O . THR A 1 93 ? 7.811 9.049 -5.192 1.00 88.44 93 THR A O 1
ATOM 783 N N . HIS A 1 94 ? 7.574 8.452 -3.034 1.00 85.56 94 HIS A N 1
ATOM 784 C CA . HIS A 1 94 ? 8.934 7.935 -2.834 1.00 85.56 94 HIS A CA 1
ATOM 785 C C . HIS A 1 94 ? 8.960 6.503 -2.275 1.00 85.56 94 HIS A C 1
ATOM 787 O O . HIS A 1 94 ? 8.336 6.203 -1.248 1.00 85.56 94 HIS A O 1
ATOM 793 N N . SER A 1 95 ? 9.757 5.629 -2.893 1.00 84.25 95 SER A N 1
ATOM 794 C CA . SER A 1 95 ? 10.025 4.277 -2.386 1.00 84.25 95 SER A CA 1
ATOM 795 C C . SER A 1 95 ? 11.510 3.947 -2.292 1.00 84.25 95 SER A C 1
ATOM 797 O O . SER A 1 95 ? 12.220 4.053 -3.292 1.00 84.25 95 SER A O 1
ATOM 799 N N . TYR A 1 96 ? 11.912 3.432 -1.130 1.00 82.88 96 TYR A N 1
ATOM 800 C CA . TYR A 1 96 ? 13.225 2.853 -0.850 1.00 82.88 96 TYR A CA 1
ATOM 801 C C . TYR A 1 96 ? 13.032 1.407 -0.395 1.00 82.88 96 TYR A C 1
ATOM 803 O O . TYR A 1 96 ? 12.515 1.161 0.706 1.00 82.88 96 TYR A O 1
ATOM 811 N N . HIS A 1 97 ? 13.352 0.434 -1.251 1.00 75.50 97 HIS A N 1
ATOM 812 C CA . HIS A 1 97 ? 13.08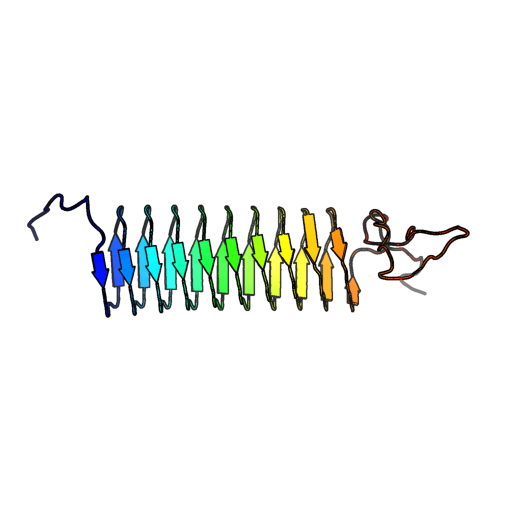3 -0.975 -0.955 1.00 75.50 97 HIS A CA 1
ATOM 813 C C . HIS A 1 97 ? 14.212 -1.924 -1.345 1.00 75.50 97 HIS A C 1
ATOM 815 O O . HIS A 1 97 ? 14.829 -1.788 -2.399 1.00 75.50 97 HIS A O 1
ATOM 821 N N . LEU A 1 98 ? 14.393 -2.960 -0.523 1.00 63.25 98 LEU A N 1
ATOM 822 C CA . LEU A 1 98 ? 15.371 -4.011 -0.784 1.00 63.25 98 LEU A CA 1
ATOM 823 C C . LEU A 1 98 ? 14.807 -5.050 -1.769 1.00 63.25 98 LEU A C 1
ATOM 825 O O . LEU A 1 98 ? 15.072 -4.947 -2.962 1.00 63.25 98 LEU A O 1
ATOM 829 N N . GLN A 1 99 ? 13.981 -6.001 -1.318 1.00 73.88 99 GLN A N 1
ATOM 830 C CA . GLN A 1 99 ? 13.529 -7.142 -2.136 1.00 73.88 99 GLN A CA 1
ATOM 831 C C . GLN A 1 99 ? 11.997 -7.343 -2.125 1.00 73.88 99 GLN A C 1
ATOM 833 O O . GLN A 1 99 ? 11.281 -6.685 -1.364 1.00 73.88 99 GLN A O 1
ATOM 838 N N . GLY A 1 100 ? 11.465 -8.213 -2.994 1.00 81.38 100 GLY A N 1
ATOM 839 C CA . GLY A 1 100 ? 10.048 -8.636 -3.031 1.00 81.38 100 GLY A CA 1
ATOM 840 C C . GLY A 1 100 ? 9.146 -7.965 -4.088 1.00 81.38 100 GLY A C 1
ATOM 841 O O . GLY A 1 100 ? 9.470 -6.910 -4.634 1.00 81.38 100 GLY A O 1
ATOM 842 N N . THR A 1 101 ? 7.990 -8.581 -4.360 1.00 86.50 101 THR A N 1
ATOM 843 C CA . THR A 1 101 ? 7.083 -8.240 -5.478 1.00 86.50 101 THR A CA 1
ATOM 844 C C . THR A 1 101 ? 6.251 -6.977 -5.242 1.00 86.50 101 THR A C 1
ATOM 846 O O . THR A 1 101 ? 5.635 -6.829 -4.182 1.00 86.50 101 THR A O 1
ATOM 849 N N . ARG A 1 102 ? 6.189 -6.052 -6.214 1.00 87.94 102 ARG A N 1
ATOM 850 C CA . ARG A 1 102 ? 5.454 -4.778 -6.050 1.00 87.94 102 ARG A CA 1
ATOM 851 C C . ARG A 1 102 ? 4.723 -4.295 -7.302 1.00 87.94 102 ARG A C 1
ATOM 853 O O . ARG A 1 102 ? 5.250 -4.392 -8.405 1.00 87.94 102 ARG A O 1
ATOM 860 N N . VAL A 1 103 ? 3.539 -3.714 -7.106 1.00 89.44 103 VAL A N 1
ATOM 861 C CA . VAL A 1 103 ? 2.680 -3.164 -8.169 1.00 89.44 103 VAL A CA 1
ATOM 862 C C . VAL A 1 103 ? 2.348 -1.699 -7.876 1.00 89.44 103 VAL A C 1
ATOM 864 O O . VAL A 1 103 ? 1.915 -1.369 -6.770 1.00 89.44 103 VAL A O 1
ATOM 867 N N . TYR A 1 104 ? 2.521 -0.825 -8.868 1.00 90.88 104 TYR A N 1
ATOM 868 C CA . TYR A 1 104 ? 2.319 0.621 -8.751 1.00 90.88 104 TYR A CA 1
ATOM 869 C C . TYR A 1 104 ? 1.498 1.172 -9.925 1.00 90.88 104 TYR A C 1
ATOM 871 O O . TYR A 1 104 ? 1.957 1.168 -11.066 1.00 90.88 104 TYR A O 1
ATOM 879 N N . ALA A 1 105 ? 0.323 1.751 -9.666 1.00 90.12 105 ALA A N 1
ATOM 880 C CA . ALA A 1 105 ? -0.415 2.456 -10.721 1.00 90.12 105 ALA A CA 1
ATOM 881 C C . ALA A 1 105 ? 0.211 3.831 -11.045 1.00 90.12 105 ALA A C 1
ATOM 883 O O . ALA A 1 105 ? 0.188 4.268 -12.197 1.00 90.12 105 ALA A O 1
ATOM 884 N N . ARG A 1 106 ? 0.799 4.515 -10.049 1.00 88.06 106 ARG A N 1
ATOM 885 C CA . ARG A 1 106 ? 1.649 5.709 -10.230 1.00 88.06 106 ARG A CA 1
ATOM 886 C C . ARG A 1 106 ? 2.738 5.782 -9.154 1.00 88.06 106 ARG A C 1
ATOM 888 O O . ARG A 1 106 ? 2.411 5.709 -7.966 1.00 88.06 106 ARG A O 1
ATOM 895 N N . LEU A 1 107 ? 3.986 6.004 -9.566 1.00 88.38 107 LEU A N 1
ATOM 896 C CA . LEU A 1 107 ? 5.123 6.306 -8.688 1.00 88.38 107 LEU A CA 1
ATOM 897 C C . LEU A 1 107 ? 5.978 7.454 -9.248 1.00 88.38 107 LEU A C 1
ATOM 899 O O . LEU A 1 107 ? 6.261 7.470 -10.444 1.00 88.38 107 LEU A O 1
ATOM 903 N N . THR A 1 108 ? 6.424 8.384 -8.398 1.00 86.75 108 THR A N 1
ATOM 904 C CA . THR A 1 108 ? 7.355 9.447 -8.816 1.00 86.75 108 THR A CA 1
ATOM 905 C C . THR A 1 108 ? 8.819 8.994 -8.759 1.00 86.75 108 THR A C 1
ATOM 907 O O . THR A 1 108 ? 9.475 8.996 -9.796 1.00 86.75 108 THR A O 1
ATOM 910 N N . HIS A 1 109 ? 9.325 8.564 -7.594 1.00 83.38 109 HIS A N 1
ATOM 911 C CA . HIS A 1 109 ? 10.742 8.217 -7.382 1.00 83.38 109 HIS A CA 1
ATOM 912 C C . HIS A 1 109 ? 10.935 6.849 -6.709 1.00 83.38 109 HIS A C 1
ATOM 914 O O . HIS A 1 109 ? 10.217 6.478 -5.774 1.00 83.38 109 HIS A O 1
ATOM 920 N N . ASN A 1 110 ? 11.937 6.103 -7.176 1.00 81.44 110 ASN A N 1
ATOM 921 C CA . ASN A 1 110 ? 12.042 4.657 -6.988 1.00 81.44 110 ASN A CA 1
ATOM 922 C C . ASN A 1 110 ? 13.517 4.230 -6.849 1.00 81.44 110 ASN A C 1
ATOM 924 O O . ASN A 1 110 ? 14.229 4.236 -7.848 1.00 81.44 110 ASN A O 1
ATOM 928 N N . TYR A 1 111 ? 13.961 3.870 -5.638 1.00 80.44 111 TYR A N 1
ATOM 929 C CA . TYR A 1 111 ? 15.359 3.545 -5.300 1.00 80.44 111 TYR A CA 1
ATOM 930 C C . TYR A 1 111 ? 15.468 2.134 -4.713 1.00 80.44 111 TYR A C 1
ATOM 932 O O . TYR A 1 111 ? 15.086 1.902 -3.562 1.00 80.44 111 TYR A O 1
ATOM 940 N N . HIS A 1 112 ? 15.946 1.184 -5.518 1.00 70.50 112 HIS A N 1
ATOM 941 C CA . HIS A 1 112 ? 15.577 -0.225 -5.355 1.00 70.50 112 HIS A CA 1
ATOM 942 C C . HIS A 1 112 ? 16.703 -1.202 -5.690 1.00 70.50 112 HIS A C 1
ATOM 944 O O . HIS A 1 112 ? 17.315 -1.082 -6.746 1.00 70.50 112 HIS A O 1
ATOM 950 N N . SER A 1 113 ? 16.928 -2.220 -4.848 1.00 61.84 113 SER A N 1
ATOM 951 C CA . SER A 1 113 ? 17.996 -3.198 -5.111 1.00 61.84 113 SER A CA 1
ATOM 952 C C . SER A 1 113 ? 17.550 -4.471 -5.838 1.00 61.84 113 SER A C 1
ATOM 954 O O . SER A 1 113 ? 18.203 -4.837 -6.800 1.00 61.84 113 SER A O 1
ATOM 956 N N . GLN A 1 114 ? 16.469 -5.154 -5.433 1.00 70.75 114 GLN A N 1
ATOM 957 C CA . GLN A 1 114 ? 16.153 -6.516 -5.926 1.00 70.75 114 GLN A CA 1
ATOM 958 C C . GLN A 1 114 ? 14.654 -6.811 -6.139 1.00 70.75 114 GLN A C 1
ATOM 960 O O . GLN A 1 114 ? 13.804 -6.299 -5.411 1.00 70.75 114 GLN A O 1
ATOM 965 N N . GLY A 1 115 ? 14.319 -7.701 -7.079 1.00 79.62 115 GLY A N 1
ATOM 966 C CA . GLY A 1 115 ? 12.984 -8.319 -7.214 1.00 79.62 115 GLY A CA 1
ATOM 967 C C . GLY A 1 115 ? 11.981 -7.668 -8.188 1.00 79.62 115 GLY A C 1
ATOM 968 O O . GLY A 1 115 ? 12.213 -6.595 -8.744 1.00 79.62 115 GLY A O 1
ATOM 969 N N . THR A 1 116 ? 10.855 -8.362 -8.395 1.00 84.25 116 THR A N 1
ATOM 970 C CA . THR A 1 116 ? 9.872 -8.133 -9.473 1.00 84.25 116 THR A CA 1
ATOM 971 C C . THR A 1 116 ? 8.953 -6.933 -9.245 1.00 84.25 116 THR A C 1
ATOM 973 O O . THR A 1 116 ? 8.317 -6.806 -8.193 1.00 84.25 116 THR A O 1
ATOM 976 N N . ARG A 1 117 ? 8.838 -6.046 -10.240 1.00 85.12 117 ARG A N 1
ATOM 977 C CA . ARG A 1 117 ? 8.087 -4.786 -10.126 1.00 85.12 117 ARG A CA 1
ATOM 978 C C . ARG A 1 117 ? 7.273 -4.475 -11.384 1.00 85.12 117 ARG A C 1
ATOM 980 O O . ARG A 1 117 ? 7.801 -4.538 -12.491 1.00 85.12 117 ARG A O 1
ATOM 987 N N . VAL A 1 118 ? 6.015 -4.077 -11.196 1.00 86.88 118 VAL A N 1
ATOM 988 C CA . VAL A 1 118 ? 5.089 -3.669 -12.268 1.00 86.88 118 VAL A CA 1
ATOM 989 C C . VAL A 1 118 ? 4.638 -2.225 -12.048 1.00 86.88 118 VAL A C 1
ATOM 991 O O . VAL A 1 118 ? 4.172 -1.877 -10.959 1.00 86.88 118 VAL A O 1
ATOM 994 N N . TYR A 1 119 ? 4.741 -1.394 -13.084 1.00 87.69 119 TYR A N 1
ATOM 995 C CA . TYR A 1 119 ? 4.355 0.018 -13.065 1.00 87.69 119 TYR A CA 1
ATOM 996 C C . TYR A 1 119 ? 3.401 0.345 -14.217 1.00 87.69 119 TYR A C 1
ATOM 998 O O . TYR A 1 119 ? 3.702 0.062 -15.372 1.00 87.69 119 TYR A O 1
ATOM 1006 N N . THR A 1 120 ? 2.288 1.031 -13.952 1.00 87.69 120 THR A N 1
ATOM 1007 C CA . THR A 1 120 ? 1.533 1.673 -15.045 1.00 87.69 120 THR A CA 1
ATOM 1008 C C . THR A 1 120 ? 2.186 2.998 -15.441 1.00 87.69 120 THR A C 1
ATOM 1010 O O . THR A 1 120 ? 2.243 3.326 -16.623 1.00 87.69 120 THR A O 1
ATOM 1013 N N . ARG A 1 121 ? 2.686 3.778 -14.467 1.00 83.44 121 ARG A N 1
ATOM 1014 C CA . ARG A 1 121 ? 3.427 5.033 -14.698 1.00 83.44 121 ARG A CA 1
ATOM 1015 C C . ARG A 1 121 ? 4.512 5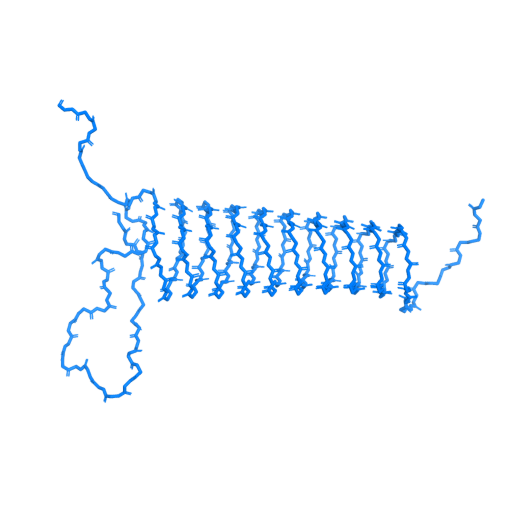.236 -13.637 1.00 83.44 121 ARG A C 1
ATOM 1017 O O . ARG A 1 121 ? 4.208 5.171 -12.441 1.00 83.44 121 ARG A O 1
ATOM 1024 N N . LEU A 1 122 ? 5.735 5.523 -14.075 1.00 85.06 122 LEU A N 1
ATOM 1025 C CA . LEU A 1 122 ? 6.910 5.758 -13.235 1.00 85.06 122 LEU A CA 1
ATOM 1026 C C . LEU A 1 122 ? 7.717 6.956 -13.764 1.00 85.06 122 LEU A C 1
ATOM 1028 O O . LEU A 1 122 ? 8.111 6.956 -14.928 1.00 85.06 122 LEU A O 1
ATOM 1032 N N . THR A 1 123 ? 7.977 7.976 -12.940 1.00 84.81 123 THR A N 1
ATOM 1033 C CA . THR A 1 123 ? 8.742 9.151 -13.405 1.00 84.81 123 THR A CA 1
ATOM 1034 C C . THR A 1 123 ? 10.252 8.897 -13.390 1.00 84.81 123 THR A C 1
ATOM 1036 O O . THR A 1 123 ? 10.883 9.009 -14.434 1.00 84.81 123 THR A O 1
ATOM 1039 N N . HIS A 1 124 ? 10.833 8.516 -12.247 1.00 80.44 124 HIS A N 1
ATOM 1040 C CA . HIS A 1 124 ? 12.273 8.274 -12.090 1.00 80.44 124 HIS A CA 1
ATOM 1041 C C . HIS A 1 124 ? 12.543 6.923 -11.422 1.00 80.44 124 HIS A C 1
ATOM 1043 O O . HIS A 1 124 ? 11.976 6.621 -10.367 1.00 80.44 124 HIS A O 1
ATOM 1049 N N . SER A 1 125 ? 13.448 6.135 -12.003 1.00 79.62 125 SER A N 1
ATOM 1050 C CA . SER A 1 125 ? 13.849 4.819 -11.494 1.00 79.62 125 SER A CA 1
ATOM 1051 C C . SER A 1 125 ? 15.360 4.684 -11.357 1.00 79.62 125 SER A C 1
ATOM 1053 O O . SER A 1 125 ? 16.074 4.955 -12.314 1.00 79.62 125 SER A O 1
ATOM 1055 N N . TYR A 1 126 ? 15.810 4.189 -10.203 1.00 78.19 126 TYR A N 1
ATOM 1056 C CA . TYR A 1 126 ? 17.178 3.763 -9.911 1.00 78.19 126 TYR A CA 1
ATOM 1057 C C . TYR A 1 126 ? 17.124 2.312 -9.412 1.00 78.19 126 TYR A C 1
ATOM 1059 O O . TYR A 1 126 ? 16.566 2.046 -8.341 1.00 78.19 126 TYR A O 1
ATOM 1067 N N . GLN A 1 127 ? 17.632 1.362 -10.205 1.00 68.44 127 GLN A N 1
ATOM 1068 C CA . GLN A 1 127 ? 17.530 -0.076 -9.907 1.00 68.44 127 GLN A CA 1
ATOM 1069 C C . GLN A 1 127 ? 18.803 -0.858 -10.215 1.00 68.44 127 GLN A C 1
ATOM 1071 O O . GLN A 1 127 ? 19.215 -0.908 -11.368 1.00 68.44 127 GLN A O 1
ATOM 1076 N N . SER A 1 128 ? 19.383 -1.540 -9.225 1.00 60.66 128 SER A N 1
ATOM 1077 C CA . SER A 1 128 ? 20.543 -2.397 -9.497 1.00 60.66 128 SER A CA 1
ATOM 1078 C C . SER A 1 128 ? 20.161 -3.736 -10.133 1.00 60.66 128 SER A C 1
ATOM 1080 O O . SER A 1 128 ? 20.790 -4.124 -11.109 1.00 60.66 128 SER A O 1
ATOM 1082 N N . GLN A 1 129 ? 19.152 -4.445 -9.612 1.00 66.94 129 GLN A N 1
ATOM 1083 C CA . GLN A 1 129 ? 18.827 -5.819 -10.025 1.00 66.94 129 GLN A CA 1
ATOM 1084 C C . GLN A 1 129 ? 17.314 -6.143 -9.990 1.00 66.94 129 GLN A C 1
ATOM 1086 O O . GLN A 1 129 ? 16.515 -5.536 -9.259 1.00 66.94 129 GLN A O 1
ATOM 1091 N N . GLY A 1 130 ? 16.932 -7.183 -10.741 1.00 76.44 130 GLY A N 1
ATOM 1092 C CA . GLY A 1 130 ? 15.587 -7.776 -10.769 1.00 76.44 130 GLY A CA 1
ATOM 1093 C C . GLY A 1 130 ? 14.745 -7.420 -12.002 1.00 76.44 130 GLY A C 1
ATOM 1094 O O . GLY A 1 130 ? 15.206 -6.751 -12.919 1.00 76.44 130 GLY A O 1
ATOM 1095 N N . THR A 1 131 ? 13.493 -7.888 -12.020 1.00 78.75 131 THR A N 1
ATOM 1096 C CA . THR A 1 131 ? 12.581 -7.752 -13.170 1.00 78.75 131 THR A CA 1
ATOM 1097 C C . THR A 1 131 ? 11.718 -6.486 -13.088 1.00 78.75 131 THR A C 1
ATOM 1099 O O . THR A 1 131 ? 11.048 -6.265 -12.072 1.00 78.75 131 THR A O 1
ATOM 1102 N N . ARG A 1 132 ? 11.648 -5.690 -14.165 1.00 81.00 132 ARG A N 1
ATOM 1103 C CA . ARG A 1 132 ? 10.794 -4.485 -14.252 1.00 81.00 132 ARG A CA 1
ATOM 1104 C C . ARG A 1 132 ? 9.906 -4.473 -15.499 1.00 81.00 132 ARG A C 1
ATOM 1106 O O . ARG A 1 132 ? 10.407 -4.381 -16.609 1.00 81.00 132 ARG A O 1
ATOM 1113 N N . VAL A 1 133 ? 8.590 -4.406 -15.301 1.00 81.94 133 VAL A N 1
ATOM 1114 C CA . VAL A 1 133 ? 7.609 -4.091 -16.357 1.00 81.94 133 VAL A CA 1
ATOM 1115 C C . VAL A 1 133 ? 7.069 -2.679 -16.123 1.00 81.94 133 VAL A C 1
ATOM 1117 O O . VAL A 1 133 ? 6.643 -2.373 -15.005 1.00 81.94 133 VAL A O 1
ATOM 1120 N N . SER A 1 134 ? 7.075 -1.798 -17.130 1.00 82.38 134 SER A N 1
ATOM 1121 C CA . SER A 1 134 ? 6.506 -0.445 -16.995 1.00 82.38 134 SER A CA 1
ATOM 1122 C C . SER A 1 134 ? 5.830 0.081 -18.265 1.00 82.38 134 SER A C 1
ATOM 1124 O O . SER A 1 134 ? 6.481 0.293 -19.284 1.00 82.38 134 SER A O 1
ATOM 1126 N N . THR A 1 135 ? 4.530 0.388 -18.195 1.00 82.88 135 THR A N 1
ATOM 1127 C CA . THR A 1 135 ? 3.774 0.909 -19.352 1.00 82.88 135 THR A CA 1
ATOM 1128 C C . THR A 1 135 ? 4.211 2.322 -19.756 1.00 82.88 135 THR A C 1
ATOM 1130 O O . THR A 1 135 ? 4.183 2.657 -20.936 1.00 82.88 135 THR A O 1
ATOM 1133 N N . GLN A 1 136 ? 4.607 3.168 -18.797 1.00 77.88 136 GLN A N 1
ATOM 1134 C CA . GLN A 1 136 ? 5.109 4.526 -19.051 1.00 77.88 136 GLN A CA 1
ATOM 1135 C C . GLN A 1 136 ? 6.258 4.861 -18.092 1.00 77.88 136 GLN A C 1
ATOM 1137 O O . GLN A 1 136 ? 6.048 4.881 -16.877 1.00 77.88 136 GLN A O 1
ATOM 1142 N N . LEU A 1 137 ? 7.450 5.134 -18.627 1.00 80.25 137 LEU A N 1
ATOM 1143 C CA . LEU A 1 137 ? 8.660 5.471 -17.867 1.00 80.25 137 LEU A CA 1
ATOM 1144 C C . LEU A 1 137 ? 9.318 6.751 -18.409 1.00 80.25 137 LEU A C 1
ATOM 1146 O O . LEU A 1 137 ? 9.650 6.815 -19.592 1.00 80.25 137 LEU A O 1
ATOM 1150 N N . THR A 1 138 ? 9.518 7.774 -17.568 1.00 81.69 138 THR A N 1
ATOM 1151 C CA . THR A 1 138 ? 10.169 9.022 -18.018 1.00 81.69 138 THR A CA 1
ATOM 1152 C C . THR A 1 138 ? 11.695 8.917 -17.987 1.00 81.69 138 THR A C 1
ATOM 1154 O O . THR A 1 138 ? 12.315 9.128 -19.022 1.00 81.69 138 THR A O 1
ATOM 1157 N N . HIS A 1 139 ? 12.291 8.571 -16.842 1.00 75.88 139 HIS A N 1
ATOM 1158 C CA . HIS A 1 139 ? 13.742 8.455 -16.652 1.00 75.88 139 HIS A CA 1
ATOM 1159 C C . HIS A 1 139 ? 14.124 7.130 -15.980 1.00 75.88 139 HIS A C 1
ATOM 1161 O O . HIS A 1 139 ? 13.546 6.737 -14.960 1.00 75.88 139 HIS A O 1
ATOM 1167 N N . SER A 1 140 ? 15.150 6.479 -16.521 1.00 77.81 140 SER A N 1
ATOM 1168 C CA . SER A 1 140 ? 15.675 5.191 -16.065 1.00 77.81 140 SER A CA 1
ATOM 1169 C C . SER A 1 140 ? 17.185 5.257 -15.841 1.00 77.81 140 SER A C 1
ATOM 1171 O O . SER A 1 140 ? 17.900 5.622 -16.764 1.00 77.81 140 SER A O 1
ATOM 1173 N N . TYR A 1 141 ? 17.637 4.831 -14.660 1.00 76.00 141 TYR A N 1
ATOM 1174 C CA . TYR A 1 141 ? 19.020 4.485 -14.320 1.00 76.00 141 TYR A CA 1
ATOM 1175 C C . TYR A 1 141 ? 19.040 3.077 -13.722 1.00 76.00 141 TYR A C 1
ATOM 1177 O O . TYR A 1 141 ? 18.166 2.716 -12.920 1.00 76.00 141 TYR A O 1
ATOM 1185 N N . HIS A 1 142 ? 20.001 2.256 -14.125 1.00 67.69 142 HIS A N 1
ATOM 1186 C CA . HIS A 1 142 ? 20.076 0.859 -13.705 1.00 67.69 142 HIS A CA 1
ATOM 1187 C C . HIS A 1 142 ? 21.429 0.233 -14.051 1.00 67.69 142 HIS A C 1
ATOM 1189 O O . HIS A 1 142 ? 22.203 0.831 -14.789 1.00 67.69 142 HIS A O 1
ATOM 1195 N N . SER A 1 143 ? 21.694 -0.972 -13.536 1.00 60.31 143 SER A N 1
ATOM 1196 C CA . SER A 1 143 ? 22.861 -1.764 -13.948 1.00 60.31 143 SER A CA 1
ATOM 1197 C C . SER A 1 143 ? 22.517 -3.137 -14.532 1.00 60.31 143 SER A C 1
ATOM 1199 O O . SER A 1 143 ? 23.143 -3.530 -15.507 1.00 60.31 143 SER A O 1
ATOM 1201 N N . GLN A 1 144 ? 21.549 -3.885 -13.987 1.00 64.00 144 GLN A N 1
ATOM 1202 C CA . GLN A 1 144 ? 21.299 -5.285 -14.382 1.00 64.00 144 GLN A CA 1
ATOM 1203 C C . GLN A 1 144 ? 19.805 -5.687 -14.334 1.00 64.00 144 GLN A C 1
ATOM 1205 O O . GLN A 1 144 ? 18.954 -4.905 -13.902 1.00 64.00 144 GLN A O 1
ATOM 1210 N N . GLY A 1 145 ? 19.465 -6.878 -14.846 1.00 71.19 145 GLY A N 1
ATOM 1211 C CA . GLY A 1 145 ? 18.130 -7.504 -14.751 1.00 71.19 145 GLY A CA 1
ATOM 1212 C C . GLY A 1 145 ? 17.121 -7.210 -15.881 1.00 71.19 145 GLY A C 1
ATOM 1213 O O . GLY A 1 145 ? 17.172 -6.164 -16.520 1.00 71.19 145 GLY A O 1
ATOM 1214 N N . THR A 1 146 ? 16.188 -8.150 -16.103 1.00 74.88 146 THR A N 1
ATOM 1215 C CA . THR A 1 146 ? 15.204 -8.194 -17.210 1.00 74.88 146 THR A CA 1
ATOM 1216 C C . THR A 1 146 ? 14.161 -7.072 -17.174 1.00 74.88 146 THR A C 1
ATOM 1218 O O . THR A 1 146 ? 13.629 -6.728 -16.112 1.00 74.88 146 THR A O 1
ATOM 1221 N N . ARG A 1 147 ? 13.806 -6.522 -18.340 1.00 72.88 147 ARG A N 1
ATOM 1222 C CA . ARG A 1 147 ? 12.960 -5.327 -18.461 1.00 72.88 147 ARG A CA 1
ATOM 1223 C C . ARG A 1 147 ? 11.986 -5.417 -19.638 1.00 72.88 147 ARG A C 1
ATOM 1225 O O . ARG A 1 147 ? 12.256 -6.133 -20.594 1.00 72.88 147 ARG A O 1
ATOM 1232 N N . VAL A 1 148 ? 10.849 -4.725 -19.511 1.00 77.25 148 VAL A N 1
ATOM 1233 C CA . VAL A 1 148 ? 9.846 -4.529 -20.572 1.00 77.25 148 VAL A CA 1
ATOM 1234 C C . VAL A 1 148 ? 9.201 -3.143 -20.434 1.00 77.25 148 VAL A C 1
ATOM 1236 O O . VAL A 1 148 ? 8.536 -2.866 -19.422 1.00 77.25 148 VAL A O 1
ATOM 1239 N N . TYR A 1 149 ? 9.311 -2.296 -21.462 1.00 79.50 149 TYR A N 1
ATOM 1240 C CA . TYR A 1 149 ? 8.570 -1.030 -21.576 1.00 79.50 149 TYR A CA 1
ATOM 1241 C C . TYR A 1 149 ? 7.589 -0.989 -22.741 1.00 79.50 149 TYR A C 1
ATOM 1243 O O . TYR A 1 149 ? 7.919 -1.323 -23.869 1.00 79.50 149 TYR A O 1
ATOM 1251 N N . THR A 1 150 ? 6.395 -0.448 -22.484 1.00 80.31 150 THR A N 1
ATOM 1252 C CA . THR A 1 150 ? 5.463 -0.051 -23.559 1.00 80.31 150 THR A CA 1
ATOM 1253 C C . THR A 1 150 ? 5.738 1.374 -24.050 1.00 80.31 150 THR A C 1
ATOM 1255 O O . THR A 1 150 ? 5.449 1.706 -25.195 1.00 80.31 150 THR A O 1
ATOM 1258 N N . ARG A 1 151 ? 6.276 2.246 -23.185 1.00 75.12 151 ARG A N 1
ATOM 1259 C CA . ARG A 1 151 ? 6.706 3.604 -23.542 1.00 75.12 151 ARG A CA 1
ATOM 1260 C C . ARG A 1 151 ? 7.766 4.118 -22.573 1.00 75.12 151 ARG A C 1
ATOM 1262 O O . ARG A 1 151 ? 7.533 4.191 -21.365 1.00 75.12 151 ARG A O 1
ATOM 1269 N N . LEU A 1 152 ? 8.894 4.543 -23.124 1.00 76.62 152 LEU A N 1
ATOM 1270 C CA . LEU A 1 152 ? 10.057 5.080 -22.422 1.00 76.62 152 LEU A CA 1
ATOM 1271 C C . LEU A 1 152 ? 10.423 6.440 -23.041 1.00 76.62 152 LEU A C 1
ATOM 1273 O O . LEU A 1 152 ? 10.228 6.622 -24.241 1.00 76.62 152 LEU A O 1
ATOM 1277 N N . ARG A 1 153 ? 10.891 7.410 -22.240 1.00 78.81 153 ARG A N 1
ATOM 1278 C CA . ARG A 1 153 ? 11.339 8.725 -22.749 1.00 78.81 153 ARG A CA 1
ATOM 1279 C C . ARG A 1 153 ? 12.858 8.898 -22.726 1.00 78.81 153 ARG A C 1
ATOM 1281 O O . ARG A 1 153 ? 13.409 9.330 -23.727 1.00 78.81 153 ARG A O 1
ATOM 1288 N N . ILE A 1 154 ? 13.509 8.626 -21.593 1.00 73.00 154 ILE A N 1
ATOM 1289 C CA . ILE A 1 154 ? 14.953 8.815 -21.383 1.00 73.00 154 ILE A CA 1
ATOM 1290 C C . ILE A 1 154 ? 15.518 7.611 -20.616 1.00 73.00 154 ILE A C 1
ATOM 1292 O O . ILE A 1 154 ? 14.961 7.176 -19.600 1.00 73.00 154 ILE A O 1
ATOM 1296 N N . PHE A 1 155 ? 16.649 7.100 -21.091 1.00 71.38 155 PHE A N 1
ATOM 1297 C CA . PHE A 1 155 ? 17.314 5.893 -20.612 1.00 71.38 155 PHE A CA 1
ATOM 1298 C C . PHE A 1 155 ? 18.799 6.171 -20.389 1.00 71.38 155 PHE A C 1
ATOM 1300 O O . PHE A 1 155 ? 19.412 6.850 -21.204 1.00 71.38 155 PHE A O 1
ATOM 1307 N N . HIS A 1 156 ? 19.336 5.658 -19.287 1.00 65.31 156 HIS A N 1
ATOM 1308 C CA . HIS A 1 156 ? 20.764 5.571 -19.012 1.00 65.31 156 HIS A CA 1
ATOM 1309 C C . HIS A 1 156 ? 21.043 4.236 -18.308 1.00 65.31 156 HIS A C 1
ATOM 1311 O O . HIS A 1 156 ? 20.262 3.794 -17.450 1.00 65.31 156 HIS A O 1
ATOM 1317 N N . SER A 1 157 ? 22.170 3.634 -18.642 1.00 61.72 157 SER A N 1
ATOM 1318 C CA . SER A 1 157 ? 22.717 2.383 -18.130 1.00 61.72 157 SER A CA 1
ATOM 1319 C C . SER A 1 157 ? 24.244 2.580 -18.011 1.00 61.72 157 SER A C 1
ATOM 1321 O O . SER A 1 157 ? 24.715 3.673 -17.698 1.00 61.72 157 SER A O 1
ATOM 1323 N N . VAL A 1 158 ? 25.032 1.536 -18.254 1.00 53.50 158 VAL A N 1
ATOM 1324 C CA . VAL A 1 158 ? 26.005 1.621 -19.358 1.00 53.50 158 VAL A CA 1
ATOM 1325 C C . VAL A 1 158 ? 25.387 0.891 -20.553 1.00 53.50 158 VAL A C 1
ATOM 1327 O O . VAL A 1 158 ? 24.746 -0.142 -20.344 1.00 53.50 158 VAL A O 1
ATOM 1330 N N . ASP A 1 159 ? 25.462 1.480 -21.755 1.00 49.66 159 ASP A N 1
ATOM 1331 C CA . ASP A 1 159 ? 24.437 1.392 -22.877 1.00 49.66 159 ASP A CA 1
ATOM 1332 C C . ASP A 1 159 ? 24.278 -0.558 -25.194 1.00 49.66 159 ASP A C 1
ATOM 1334 O O . ASP A 1 159 ? 25.109 -0.840 -26.073 1.00 49.66 159 ASP A O 1
ATOM 1338 N N . ALA A 1 160 ? 23.279 -1.408 -25.684 1.00 16.03 160 ALA A N 1
ATOM 1339 C CA . ALA A 1 160 ? 21.828 -1.728 -25.456 1.00 16.03 160 ALA A CA 1
ATOM 1340 C C . ALA A 1 160 ? 21.484 -3.228 -25.216 1.00 16.03 160 ALA A C 1
ATOM 1342 O O . ALA A 1 160 ? 22.001 -3.771 -24.249 1.00 16.03 160 ALA A O 1
ATOM 1343 N N . VAL A 1 161 ? 20.550 -3.829 -25.970 1.00 30.23 161 VAL A N 1
ATOM 1344 C CA . VAL A 1 161 ? 19.875 -5.158 -25.924 1.00 30.23 161 VAL A CA 1
ATOM 1345 C C . VAL A 1 161 ? 19.320 -5.691 -24.595 1.00 30.23 161 VAL A C 1
ATOM 1347 O O . VAL A 1 161 ? 19.968 -5.643 -23.558 1.00 30.23 161 VAL A O 1
ATOM 1350 N N . VAL A 1 162 ? 18.136 -6.320 -24.640 1.00 32.38 162 VAL A N 1
ATOM 1351 C CA . VAL A 1 162 ? 17.759 -7.345 -23.643 1.00 32.38 162 VAL A CA 1
ATOM 1352 C C . VAL A 1 162 ? 17.098 -8.553 -24.320 1.00 32.38 162 VAL A C 1
ATOM 1354 O O . VAL A 1 162 ? 17.770 -9.550 -24.553 1.00 32.38 162 VAL A O 1
ATOM 1357 N N . THR A 1 163 ? 15.824 -8.443 -24.699 1.00 30.73 163 THR A N 1
ATOM 1358 C CA . THR A 1 163 ? 15.053 -9.376 -25.539 1.00 30.73 163 THR A CA 1
ATOM 1359 C C . THR A 1 163 ? 13.867 -8.615 -26.121 1.00 30.73 163 THR A C 1
ATOM 1361 O O . THR A 1 163 ? 13.115 -7.999 -25.359 1.00 30.73 163 THR A O 1
ATOM 1364 N N . SER A 1 164 ? 13.662 -8.673 -27.435 1.00 36.38 164 SER A N 1
ATOM 1365 C CA . SER A 1 164 ? 12.458 -8.140 -28.072 1.00 36.38 164 SER A CA 1
ATOM 1366 C C . SER A 1 164 ? 11.193 -8.862 -27.605 1.00 36.38 164 SER A C 1
ATOM 1368 O O . SER A 1 164 ? 11.198 -10.038 -27.245 1.00 36.38 164 SER A O 1
ATOM 1370 N N . CYS A 1 165 ? 10.082 -8.132 -27.609 1.00 33.06 165 CYS A N 1
ATOM 1371 C CA . CYS A 1 165 ? 8.738 -8.686 -27.520 1.00 33.06 165 CYS A CA 1
ATOM 1372 C C . CYS A 1 165 ? 7.952 -8.088 -28.692 1.00 33.06 165 CYS A C 1
ATOM 1374 O O . CYS A 1 165 ? 7.805 -6.862 -28.714 1.00 33.06 165 CYS A O 1
ATOM 1376 N N . PRO A 1 166 ? 7.452 -8.892 -29.648 1.00 42.38 166 PRO A N 1
ATOM 1377 C CA . PRO A 1 166 ? 6.719 -8.364 -30.790 1.00 42.38 166 PRO A CA 1
ATOM 1378 C C . PRO A 1 166 ? 5.415 -7.723 -30.306 1.00 42.38 166 PRO A C 1
ATOM 1380 O O . PRO A 1 166 ? 4.484 -8.398 -29.857 1.00 42.38 166 PRO A O 1
ATOM 1383 N N . VAL A 1 167 ? 5.352 -6.392 -30.375 1.00 35.84 167 VAL A N 1
ATOM 1384 C CA . VAL A 1 167 ? 4.134 -5.636 -30.080 1.00 35.84 167 VAL A CA 1
ATOM 1385 C C . VAL A 1 167 ? 3.188 -5.814 -31.261 1.00 35.84 167 VAL A C 1
ATOM 1387 O O . VAL A 1 167 ? 3.277 -5.087 -32.247 1.00 35.84 167 VAL A O 1
ATOM 1390 N N . TYR A 1 168 ? 2.289 -6.796 -31.154 1.00 31.78 168 TYR A N 1
ATOM 1391 C CA . TYR A 1 168 ? 1.214 -7.018 -32.120 1.00 31.78 168 TYR A CA 1
ATOM 1392 C C . TYR A 1 168 ? 0.491 -5.695 -32.428 1.00 31.78 168 TYR A C 1
ATOM 1394 O O . TYR A 1 168 ? -0.061 -5.082 -31.504 1.00 31.78 168 TYR A O 1
ATOM 1402 N N . PRO A 1 169 ? 0.463 -5.239 -33.694 1.00 38.75 169 PRO A N 1
ATOM 1403 C CA . PRO A 1 169 ? -0.310 -4.065 -34.056 1.00 38.75 169 PRO A CA 1
ATOM 1404 C C . PRO A 1 169 ? -1.798 -4.388 -33.910 1.00 38.75 169 PRO A C 1
ATOM 1406 O O . PRO A 1 169 ? -2.274 -5.414 -34.397 1.00 38.75 169 PRO A O 1
ATOM 1409 N N . ILE A 1 170 ? -2.557 -3.505 -33.259 1.00 42.97 170 ILE A N 1
ATOM 1410 C CA . ILE A 1 170 ? -4.017 -3.635 -33.182 1.00 42.97 170 ILE A CA 1
ATOM 1411 C C . ILE A 1 170 ? -4.600 -3.165 -34.523 1.00 42.97 170 ILE A C 1
ATOM 1413 O O . ILE A 1 170 ? -4.972 -2.004 -34.681 1.00 42.97 170 ILE A O 1
ATOM 1417 N N . HIS A 1 171 ? -4.606 -4.067 -35.504 1.00 39.62 171 HIS A N 1
ATOM 1418 C CA . HIS A 1 171 ? -5.179 -3.890 -36.844 1.00 39.62 171 HIS A CA 1
ATOM 1419 C C . HIS A 1 171 ? -5.882 -5.215 -37.264 1.00 39.62 171 HIS A C 1
ATOM 1421 O O . HIS A 1 171 ? -6.474 -5.833 -36.384 1.00 39.62 171 HIS A O 1
ATOM 1427 N N . GLN A 1 172 ? -5.950 -5.740 -38.497 1.00 40.69 172 GLN A N 1
ATOM 1428 C CA . GLN A 1 172 ? -5.577 -5.262 -39.838 1.00 40.69 172 GLN A CA 1
ATOM 1429 C C . GLN A 1 172 ? -4.868 -6.383 -40.621 1.00 40.69 172 GLN A C 1
ATOM 1431 O O . GLN A 1 172 ? -5.506 -7.215 -41.263 1.00 40.69 172 GLN A O 1
ATOM 1436 N N . ASN A 1 173 ? -3.537 -6.401 -40.547 1.00 36.56 173 ASN A N 1
ATOM 1437 C CA . ASN A 1 173 ? -2.636 -7.349 -41.208 1.00 36.56 173 ASN A CA 1
ATOM 1438 C C . ASN A 1 173 ? -1.412 -6.563 -41.742 1.00 36.56 173 ASN A C 1
ATOM 1440 O O . ASN A 1 173 ? -1.545 -5.371 -42.016 1.00 36.56 173 ASN A O 1
ATOM 1444 N N . SER A 1 174 ? -0.242 -7.204 -41.888 1.00 6.91 174 SER A N 1
ATOM 1445 C CA . SER A 1 174 ? 1.096 -6.566 -41.795 1.00 6.91 174 SER A CA 1
ATOM 1446 C C . SER A 1 174 ? 2.226 -7.588 -41.964 1.00 6.91 174 SER A C 1
ATOM 1448 O O . SER A 1 174 ? 3.166 -7.612 -41.180 1.00 6.91 174 SER A O 1
ATOM 1450 N N . LEU A 1 175 ? 2.126 -8.427 -42.997 1.00 48.38 175 LEU A N 1
ATOM 1451 C CA . LEU A 1 175 ? 3.204 -9.262 -43.542 1.00 48.38 175 LEU A CA 1
ATOM 1452 C C . LEU A 1 175 ? 3.170 -9.127 -45.079 1.00 48.38 175 LEU A C 1
ATOM 1454 O O . LEU A 1 175 ? 2.088 -8.843 -45.605 1.00 48.38 175 LEU A O 1
ATOM 1458 N N . PRO A 1 176 ? 4.280 -9.343 -45.813 1.00 47.44 176 PRO A N 1
ATOM 1459 C CA . PRO A 1 176 ? 5.619 -9.750 -45.351 1.00 47.44 176 PRO A CA 1
ATOM 1460 C C . PRO A 1 176 ? 6.430 -8.592 -44.721 1.00 47.44 176 PRO A C 1
ATOM 1462 O O . PRO A 1 176 ? 6.138 -7.433 -44.988 1.00 47.44 176 PRO A O 1
ATOM 1465 N N . ASN A 1 177 ? 7.492 -8.803 -43.930 1.00 29.31 177 ASN A N 1
ATOM 1466 C CA . ASN A 1 177 ? 7.950 -10.030 -43.249 1.00 29.31 177 ASN A CA 1
ATOM 1467 C C . ASN A 1 177 ? 8.971 -9.787 -42.102 1.00 29.31 177 ASN A C 1
ATOM 1469 O O . ASN A 1 177 ? 8.849 -10.467 -41.086 1.00 29.31 177 ASN A O 1
ATOM 1473 N N . PRO A 1 178 ? 10.020 -8.942 -42.261 1.00 57.91 178 PRO A N 1
ATOM 1474 C CA . PRO A 1 178 ? 11.191 -8.971 -41.374 1.00 57.91 178 PRO A CA 1
ATOM 1475 C C . PRO A 1 178 ? 11.171 -7.918 -40.251 1.00 57.91 178 PRO A C 1
ATOM 1477 O O . PRO A 1 178 ? 10.470 -6.915 -40.349 1.00 57.91 178 PRO A O 1
ATOM 1480 N 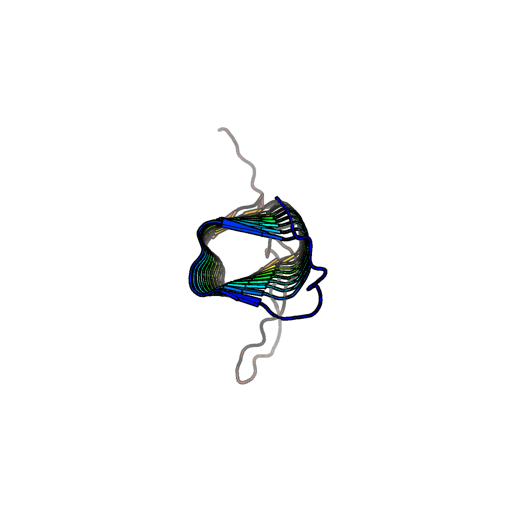N . LEU A 1 179 ? 12.054 -8.130 -39.261 1.00 29.53 179 LEU A N 1
ATOM 1481 C CA . LEU A 1 179 ? 12.248 -7.352 -38.024 1.00 29.53 179 LEU A CA 1
ATOM 1482 C C . LEU A 1 179 ? 11.063 -7.425 -37.042 1.00 29.53 179 LEU A C 1
ATOM 1484 O O . LEU A 1 179 ? 9.896 -7.385 -37.417 1.00 29.53 179 LEU A O 1
ATOM 1488 N N . SER A 1 180 ? 11.382 -7.544 -35.751 1.00 18.00 180 SER A N 1
ATOM 1489 C CA . SER A 1 180 ? 10.413 -7.743 -34.664 1.00 18.00 180 SER A CA 1
ATOM 1490 C C . SER A 1 180 ? 10.631 -6.825 -33.447 1.00 18.00 180 SER A C 1
ATOM 1492 O O . SER A 1 180 ? 9.870 -6.884 -32.478 1.00 18.00 180 SER A O 1
ATOM 1494 N N . LEU A 1 181 ? 11.649 -5.958 -33.508 1.00 38.12 181 LEU A N 1
ATOM 1495 C CA . LEU A 1 181 ? 12.495 -5.550 -32.382 1.00 38.12 181 LEU A CA 1
ATOM 1496 C C . LEU A 1 181 ? 13.786 -4.896 -32.924 1.00 38.12 181 LEU A C 1
ATOM 1498 O O . LEU A 1 181 ? 13.711 -3.908 -33.644 1.00 38.12 181 LEU A O 1
ATOM 1502 N N . ASP A 1 182 ? 14.997 -5.362 -32.616 1.00 10.09 182 ASP A N 1
ATOM 1503 C CA . ASP A 1 182 ? 15.382 -6.587 -31.888 1.00 10.09 182 ASP A CA 1
ATOM 1504 C C . ASP A 1 182 ? 16.691 -6.356 -31.126 1.00 10.09 182 ASP A C 1
ATOM 1506 O O . ASP A 1 182 ? 16.730 -6.384 -29.891 1.00 10.09 182 ASP A O 1
ATOM 1510 N N . ASP A 1 183 ? 17.722 -6.011 -31.890 1.00 54.09 183 ASP A N 1
ATOM 1511 C CA . ASP A 1 183 ? 18.971 -5.404 -31.454 1.00 54.09 183 ASP A CA 1
ATOM 1512 C C . ASP A 1 183 ? 19.035 -3.993 -32.078 1.00 54.09 183 ASP A C 1
ATOM 1514 O O . ASP A 1 183 ? 18.666 -3.826 -33.238 1.00 54.09 183 ASP A O 1
ATOM 1518 N N . ASP A 1 184 ? 19.410 -2.921 -31.384 1.00 54.34 184 ASP A N 1
ATOM 1519 C CA . ASP A 1 184 ? 19.851 -2.815 -29.989 1.00 54.34 184 ASP A CA 1
ATOM 1520 C C . ASP A 1 184 ? 18.695 -2.318 -29.083 1.00 54.34 184 ASP A C 1
ATOM 1522 O O . ASP A 1 184 ? 18.119 -1.256 -29.318 1.00 54.34 184 ASP A O 1
ATOM 1526 N N . THR A 1 185 ? 18.323 -3.087 -28.047 1.00 47.97 185 THR A N 1
ATOM 1527 C CA . THR A 1 185 ? 17.116 -2.852 -27.205 1.00 47.97 185 THR A CA 1
ATOM 1528 C C . THR A 1 185 ? 17.376 -2.632 -25.689 1.00 47.97 185 THR A C 1
ATOM 1530 O O . THR A 1 185 ? 18.223 -1.824 -25.334 1.00 47.97 185 THR A O 1
ATOM 1533 N N . GLU A 1 186 ? 16.605 -3.244 -24.769 1.00 13.45 186 GLU A N 1
ATOM 1534 C CA . GLU A 1 186 ? 16.365 -2.832 -23.350 1.00 13.45 186 GLU A CA 1
ATOM 1535 C C . GLU A 1 186 ? 17.553 -2.686 -22.355 1.00 13.45 186 GLU A C 1
ATOM 1537 O O . GLU A 1 186 ? 17.326 -2.507 -21.151 1.00 13.45 186 GLU A O 1
ATOM 1542 N N . GLY A 1 187 ? 18.805 -2.786 -22.807 1.00 7.53 187 GLY A N 1
ATOM 1543 C CA . GLY A 1 187 ? 20.026 -2.677 -22.000 1.00 7.53 187 GLY A CA 1
ATOM 1544 C C . GLY A 1 187 ? 20.482 -3.978 -21.326 1.00 7.53 187 GLY A C 1
ATOM 1545 O O . GLY A 1 187 ? 19.760 -4.562 -20.520 1.00 7.53 187 GLY A O 1
ATOM 1546 N N . VAL A 1 188 ? 21.737 -4.363 -21.553 1.00 4.13 188 VAL A N 1
ATOM 1547 C CA . VAL A 1 188 ? 22.390 -5.563 -20.987 1.00 4.13 188 VAL A CA 1
ATOM 1548 C C . VAL A 1 188 ? 23.564 -6.073 -21.861 1.00 4.13 188 VAL A C 1
ATOM 1550 O O . VAL A 1 188 ? 24.386 -6.852 -21.388 1.00 4.13 188 VAL A O 1
ATOM 1553 N N . LYS A 1 189 ? 23.685 -5.603 -23.113 1.00 55.50 189 LYS A N 1
ATOM 1554 C CA . LYS A 1 189 ? 24.907 -5.661 -23.942 1.00 55.50 189 LYS A CA 1
ATOM 1555 C C . LYS A 1 189 ? 26.024 -4.806 -23.344 1.00 55.50 189 LYS A C 1
ATOM 1557 O O . LYS A 1 189 ? 27.156 -5.271 -23.271 1.00 55.50 189 LYS A O 1
ATOM 1562 N N . ILE A 1 190 ? 25.691 -3.594 -22.872 1.00 57.00 190 ILE A N 1
ATOM 1563 C CA . ILE A 1 190 ? 26.670 -2.691 -22.243 1.00 57.00 190 ILE A CA 1
ATOM 1564 C C . ILE A 1 190 ? 26.549 -1.198 -22.625 1.00 57.00 190 ILE A C 1
ATOM 1566 O O . ILE A 1 190 ? 27.533 -0.492 -22.397 1.00 57.00 190 ILE A O 1
ATOM 1570 N N . PRO A 1 191 ? 25.498 -0.641 -23.285 1.00 5.95 191 PRO A N 1
ATOM 1571 C CA . PRO A 1 191 ? 26.034 0.780 -24.43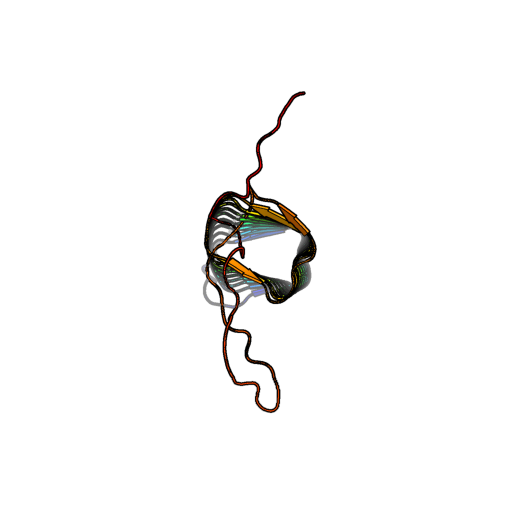3 1.00 5.95 191 PRO A CA 1
ATOM 1572 C C . PRO A 1 191 ? 27.309 0.534 -25.285 1.00 5.95 191 PRO A C 1
ATOM 1574 O O . PRO A 1 191 ? 27.774 -0.590 -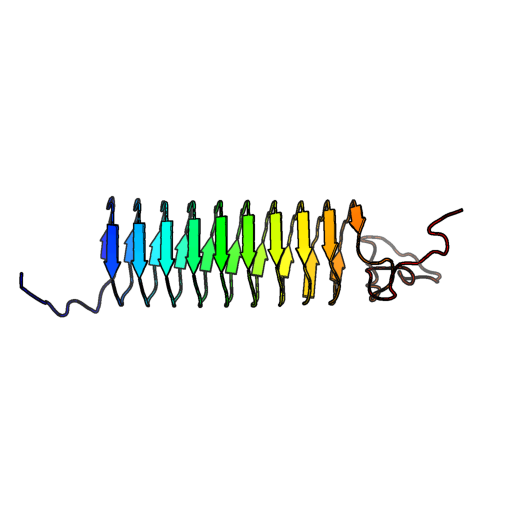25.469 1.00 5.95 191 PRO A O 1
ATOM 1577 N N . LEU A 1 192 ? 28.003 1.635 -25.605 1.00 17.61 192 LEU A N 1
ATOM 1578 C CA . LEU A 1 192 ? 29.434 1.640 -25.935 1.00 17.61 192 LEU A CA 1
ATOM 1579 C C . LEU A 1 192 ? 29.851 2.988 -26.551 1.00 17.61 192 LEU A C 1
ATOM 1581 O O . LEU A 1 192 ? 29.222 4.015 -26.299 1.00 17.61 192 LEU A O 1
ATOM 1585 N N . GLN A 1 193 ? 30.952 2.993 -27.304 1.00 40.44 193 GLN A N 1
ATOM 1586 C CA . GLN A 1 193 ? 31.664 4.185 -27.775 1.00 40.44 193 GLN A CA 1
ATOM 1587 C C . GLN A 1 193 ? 33.182 3.910 -27.748 1.00 40.44 193 GLN A C 1
ATOM 1589 O O . GLN A 1 193 ? 33.585 2.749 -27.691 1.00 40.44 193 GLN A O 1
ATOM 1594 N N . ILE A 1 194 ? 34.018 4.957 -27.803 1.00 16.05 194 ILE A N 1
ATOM 1595 C CA . ILE A 1 194 ? 35.493 4.855 -27.776 1.00 16.05 194 ILE A CA 1
ATOM 1596 C C . ILE A 1 194 ? 36.156 5.996 -26.970 1.00 16.05 194 ILE A C 1
ATOM 1598 O O . ILE A 1 194 ? 36.965 5.684 -26.098 1.00 16.05 194 ILE A O 1
ATOM 1602 N N . PRO A 1 195 ? 35.894 7.298 -27.230 1.00 60.38 195 PRO A N 1
ATOM 1603 C CA . PRO A 1 195 ? 36.761 8.357 -26.708 1.00 60.38 195 PRO A CA 1
ATOM 1604 C C . PRO A 1 195 ? 36.456 8.742 -25.254 1.00 60.38 195 PRO A C 1
ATOM 1606 O O . PRO A 1 195 ? 35.303 8.813 -24.832 1.00 60.38 195 PRO A O 1
ATOM 1609 N N . THR A 1 196 ? 37.503 9.075 -24.498 1.00 42.53 196 THR A N 1
ATOM 1610 C CA . THR A 1 196 ? 37.442 9.827 -23.232 1.00 42.53 196 THR A CA 1
ATOM 1611 C C . THR A 1 196 ? 38.789 10.532 -23.064 1.00 42.53 196 THR A C 1
ATOM 1613 O O . THR A 1 196 ? 39.761 9.932 -22.615 1.00 42.53 196 THR A O 1
ATOM 1616 N N . ILE A 1 197 ? 38.857 11.781 -23.525 1.00 48.19 197 ILE A N 1
ATOM 1617 C CA . ILE A 1 197 ? 40.095 12.534 -23.780 1.00 48.19 197 ILE A CA 1
ATOM 1618 C C . ILE A 1 197 ? 40.010 13.199 -25.162 1.00 48.19 197 ILE A C 1
ATOM 1620 O O . ILE A 1 197 ? 38.908 13.372 -25.689 1.00 48.19 197 ILE A O 1
ATOM 1624 N N . ASN A 1 198 ? 41.164 13.557 -25.725 1.00 41.50 198 ASN A N 1
ATOM 1625 C CA . ASN A 1 198 ? 41.367 14.101 -27.070 1.00 41.50 198 ASN A CA 1
ATOM 1626 C C . ASN A 1 198 ? 42.745 13.635 -27.573 1.00 41.50 198 ASN A C 1
ATOM 1628 O O . ASN A 1 198 ? 43.584 13.323 -26.699 1.00 41.50 198 ASN A O 1
#

Foldseek 3Di:
DDDDDPPQDDEEEEEDDAEDEDEEDHYEYAEYEEYDYEEYEYEYAEYEEYDYEEYEYEYAEYEEYDYEEYEYEYAEYEEYDYEEYEYEYAEYEYYDYEEYEYEYAEYEYEHYEEEHYEYAEYEEYEYEEYEYEYAYYEEDEYEDYHYYYVYYHYYDYQDFDDAFDQPDDPDDDDDDDDDRDGPGHHDDVGNDDDDDDD

Organism: NCBI:txid428564

Sequence (198 aa):
TTHPQLHSQGTRVYTRLTHSYHSQGTRVYTRLTHSYHSQGTRVYTRLTHSYHSQGTRVYTRLTHSYHSQGTRVYTRLTHSYHSQGTRVYTRLTHSYHLQGTRVYARLTHNYHSQGTRVYTRLTHSYQSQGTRVSTQLTHSYHSQGTRVYTRLRIFHSVDAVVTSCPVYPIHQNSLPNPLSLDDDTEGVKIPLQIPTIN